Protein AF-E6TQK4-F1 (afdb_monomer)

Structure (mmCIF, N/CA/C/O backbone):
data_AF-E6TQK4-F1
#
_entry.id   AF-E6TQK4-F1
#
loop_
_atom_site.group_PDB
_atom_site.id
_atom_site.type_symbol
_atom_site.label_atom_id
_atom_site.label_alt_id
_atom_site.label_comp_id
_atom_site.label_asym_id
_atom_site.label_entity_id
_atom_site.label_seq_id
_atom_site.pdbx_PDB_ins_code
_atom_site.Cartn_x
_atom_site.Cartn_y
_atom_site.Cartn_z
_atom_site.occupancy
_atom_site.B_iso_or_equiv
_atom_site.auth_seq_id
_atom_site.auth_comp_id
_atom_site.auth_asym_id
_atom_site.auth_atom_id
_atom_site.pdbx_PDB_model_num
ATOM 1 N N . MET A 1 1 ? -24.538 2.020 8.512 1.00 86.12 1 MET A N 1
ATOM 2 C CA . MET A 1 1 ? -23.781 2.121 9.782 1.00 86.12 1 MET A CA 1
ATOM 3 C C . MET A 1 1 ? -22.282 2.240 9.533 1.00 86.12 1 MET A C 1
ATOM 5 O O . MET A 1 1 ? -21.724 3.255 9.916 1.00 86.12 1 MET A O 1
ATOM 9 N N . VAL A 1 2 ? -21.666 1.283 8.824 1.00 85.81 2 VAL A N 1
ATOM 10 C CA . VAL A 1 2 ? -20.224 1.256 8.485 1.00 85.81 2 VAL A CA 1
ATOM 11 C C . VAL A 1 2 ? -19.678 2.603 7.990 1.00 85.81 2 VAL A C 1
ATOM 13 O O . VAL A 1 2 ? -18.748 3.122 8.589 1.00 85.81 2 VAL A O 1
ATOM 16 N N . LEU A 1 3 ? -20.306 3.223 6.983 1.00 86.06 3 LEU A N 1
ATOM 17 C CA . LEU A 1 3 ? -19.859 4.517 6.444 1.00 86.06 3 LEU A CA 1
ATOM 18 C C . LEU A 1 3 ? -19.844 5.642 7.495 1.00 86.06 3 LEU A C 1
ATOM 20 O O . LEU A 1 3 ? -18.904 6.426 7.547 1.00 86.06 3 LEU A O 1
ATOM 24 N N . LYS A 1 4 ? -20.866 5.707 8.362 1.00 86.31 4 LYS A N 1
ATOM 25 C CA . LYS A 1 4 ? -20.932 6.710 9.439 1.00 86.31 4 LYS A CA 1
ATOM 26 C C . LYS A 1 4 ? -19.799 6.511 10.447 1.00 86.31 4 LYS A C 1
ATOM 28 O O . LYS A 1 4 ? -19.234 7.495 10.906 1.00 86.31 4 LYS A O 1
ATOM 33 N N . LEU A 1 5 ? -19.461 5.255 10.755 1.00 83.06 5 LEU A N 1
ATOM 34 C CA . LEU A 1 5 ? -18.320 4.930 11.609 1.00 83.06 5 LEU A CA 1
ATOM 35 C C . LEU A 1 5 ? -17.018 5.370 10.941 1.00 83.06 5 LEU A C 1
ATOM 37 O O . LEU A 1 5 ? -16.274 6.116 11.553 1.00 83.06 5 LEU A O 1
ATOM 41 N N . THR A 1 6 ? -16.790 5.029 9.670 1.00 83.69 6 THR A N 1
ATOM 42 C CA . THR A 1 6 ? -15.592 5.459 8.927 1.00 83.69 6 THR A CA 1
ATOM 43 C C . THR A 1 6 ? -15.423 6.983 8.915 1.00 83.69 6 THR A C 1
ATOM 45 O O . THR A 1 6 ? -14.347 7.476 9.236 1.00 83.69 6 THR A O 1
ATOM 48 N N . LEU A 1 7 ? -16.488 7.739 8.622 1.00 86.25 7 LEU A N 1
ATOM 49 C CA . LEU A 1 7 ? -16.455 9.208 8.650 1.00 86.25 7 LEU A CA 1
ATOM 50 C C . LEU A 1 7 ? -16.177 9.761 10.055 1.00 86.25 7 LEU A C 1
ATOM 52 O O . LEU A 1 7 ? -15.460 10.750 10.208 1.00 86.25 7 LEU A O 1
ATOM 56 N N . PHE A 1 8 ? -16.727 9.119 11.087 1.00 84.12 8 PHE A N 1
ATOM 57 C CA . PHE A 1 8 ? -16.436 9.464 12.473 1.00 84.12 8 PHE A CA 1
ATOM 58 C C . PHE A 1 8 ? -14.959 9.222 12.819 1.00 84.12 8 PHE A C 1
ATOM 60 O O . PHE A 1 8 ? -14.335 10.102 13.409 1.00 84.12 8 PHE A O 1
ATOM 67 N N . GLU A 1 9 ? -14.376 8.090 12.403 1.00 80.50 9 GLU A N 1
ATOM 68 C CA . GLU A 1 9 ? -12.947 7.808 12.604 1.00 80.50 9 GLU A CA 1
ATOM 69 C C . GLU A 1 9 ? -12.073 8.881 11.937 1.00 80.50 9 GLU A C 1
ATOM 71 O O . GLU A 1 9 ? -11.134 9.380 12.555 1.00 80.50 9 GLU A O 1
ATOM 76 N N . TRP A 1 10 ? -12.398 9.290 10.706 1.00 83.19 10 TRP A N 1
ATOM 77 C CA . TRP A 1 10 ? -11.656 10.336 9.990 1.00 83.19 10 TRP A CA 1
ATOM 78 C C . TRP A 1 10 ? -11.695 11.682 10.698 1.00 83.19 10 TRP A C 1
ATOM 80 O O . TRP A 1 10 ? -10.657 12.329 10.815 1.00 83.19 10 TRP A O 1
ATOM 90 N N . LYS A 1 11 ? -12.867 12.074 11.211 1.00 85.19 11 LYS A N 1
ATOM 91 C CA . LYS A 1 11 ? -13.042 13.327 11.954 1.00 85.19 11 LYS A CA 1
ATOM 92 C C . LYS A 1 11 ? -12.263 13.342 13.272 1.00 85.19 11 LYS A C 1
ATOM 94 O O . LYS A 1 11 ? -11.824 14.403 13.697 1.00 85.19 11 LYS A O 1
ATOM 99 N N . GLN A 1 12 ? -12.121 12.186 13.922 1.00 81.75 12 GLN A N 1
ATOM 100 C CA . GLN A 1 12 ? -11.398 12.053 15.192 1.00 81.75 12 GLN A CA 1
ATOM 101 C C . GLN A 1 12 ? -9.893 11.818 15.017 1.00 81.75 12 GLN A C 1
ATOM 103 O O . GLN A 1 12 ? -9.130 11.950 15.970 1.00 81.75 12 GLN A O 1
ATOM 108 N N . THR A 1 13 ? -9.445 11.453 13.815 1.00 78.38 13 THR A N 1
ATOM 109 C CA . THR A 1 13 ? -8.024 11.237 13.541 1.00 78.38 13 THR A CA 1
ATOM 110 C C . THR A 1 13 ? -7.290 12.579 13.550 1.00 78.38 13 THR A C 1
ATOM 112 O O . THR A 1 13 ? -7.664 13.501 12.828 1.00 78.38 13 THR A O 1
ATOM 115 N N . SER A 1 14 ? -6.232 12.684 14.359 1.00 81.88 14 SER A N 1
ATOM 116 C CA . SER A 1 14 ? -5.414 13.898 14.475 1.00 81.88 14 SER A CA 1
ATOM 117 C C . SER A 1 14 ? -4.845 14.342 13.126 1.00 81.88 14 SER A C 1
ATOM 119 O O . SER A 1 14 ? -4.371 13.515 12.342 1.00 81.88 14 SER A O 1
ATOM 121 N N . ILE A 1 15 ? -4.804 15.660 12.893 1.00 85.12 15 ILE A N 1
ATOM 122 C CA . ILE A 1 15 ? -4.207 16.248 11.686 1.00 85.12 15 ILE A CA 1
ATOM 123 C C . ILE A 1 15 ? -2.739 15.832 11.501 1.00 85.12 15 ILE A C 1
ATOM 125 O O . ILE A 1 15 ? -2.289 15.610 10.378 1.00 85.12 15 ILE A O 1
ATOM 129 N N . TRP A 1 16 ? -2.018 15.630 12.609 1.00 82.44 16 TRP A N 1
ATOM 130 C CA . TRP A 1 16 ? -0.623 15.192 12.612 1.00 82.44 16 TRP A CA 1
ATOM 131 C C . TRP A 1 16 ? -0.416 13.830 11.948 1.00 82.44 16 TRP A C 1
ATOM 133 O O . TRP A 1 16 ? 0.606 13.637 11.296 1.00 82.44 16 TRP A O 1
ATOM 143 N N . ASN A 1 17 ? -1.392 12.917 12.034 1.00 82.56 17 ASN A N 1
ATOM 144 C CA . ASN A 1 17 ? -1.307 11.622 11.355 1.00 82.56 17 ASN A CA 1
ATOM 145 C C . ASN A 1 17 ? -1.261 11.821 9.836 1.00 82.56 17 ASN A C 1
ATOM 147 O O . ASN A 1 17 ? -0.441 11.210 9.157 1.00 82.56 17 ASN A O 1
ATOM 151 N N . TYR A 1 18 ? -2.120 12.693 9.300 1.00 86.31 18 TYR A N 1
ATOM 152 C CA . TYR A 1 18 ? -2.173 12.968 7.863 1.00 86.31 18 TYR A CA 1
ATOM 153 C C . TYR A 1 18 ? -0.915 13.691 7.375 1.00 86.31 18 TYR A C 1
ATOM 155 O O . TYR A 1 18 ? -0.393 13.345 6.315 1.00 86.31 18 TYR A O 1
ATOM 163 N N . ILE A 1 19 ? -0.390 14.637 8.163 1.00 88.94 19 ILE A N 1
ATOM 164 C CA . ILE A 1 19 ? 0.891 15.300 7.874 1.00 88.94 19 ILE A CA 1
ATOM 165 C C . ILE A 1 19 ? 2.013 14.259 7.817 1.00 88.94 19 ILE A C 1
ATOM 167 O O . ILE A 1 19 ? 2.737 14.202 6.826 1.00 88.94 19 ILE A O 1
ATOM 171 N N . LEU A 1 20 ? 2.122 13.396 8.832 1.00 88.75 20 LEU A N 1
ATOM 172 C CA . LEU A 1 20 ? 3.165 12.375 8.902 1.00 88.75 20 LEU A CA 1
ATOM 173 C C . LEU A 1 20 ? 3.077 11.399 7.723 1.00 88.75 20 LEU A C 1
ATOM 175 O O . LEU A 1 20 ? 4.078 11.173 7.055 1.00 88.75 20 LEU A O 1
ATOM 179 N N . ILE A 1 21 ? 1.881 10.896 7.401 1.00 90.19 21 ILE A N 1
ATOM 180 C CA . ILE A 1 21 ? 1.660 10.014 6.244 1.00 90.19 21 ILE A CA 1
ATOM 181 C C . ILE A 1 21 ? 2.076 10.703 4.941 1.00 90.19 21 ILE A C 1
ATOM 183 O O . ILE A 1 21 ? 2.718 10.077 4.097 1.00 90.19 21 ILE A O 1
ATOM 187 N N . THR A 1 22 ? 1.741 11.983 4.775 1.00 91.62 22 THR A N 1
ATOM 188 C CA . THR A 1 22 ? 2.100 12.758 3.578 1.00 91.62 22 THR A CA 1
ATOM 189 C C . THR A 1 22 ? 3.61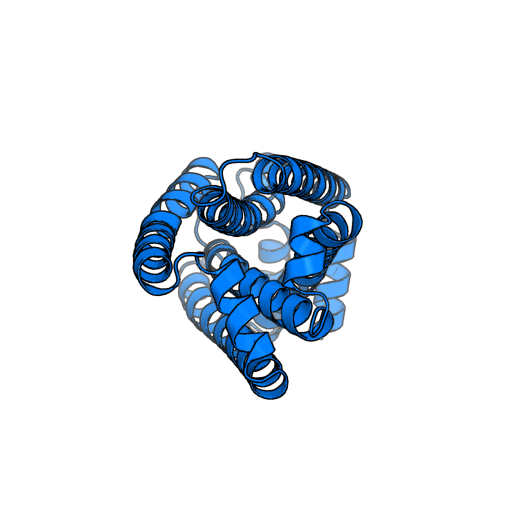4 12.902 3.457 1.00 91.62 22 THR A C 1
ATOM 191 O O . THR A 1 22 ? 4.177 12.592 2.409 1.00 91.62 22 THR A O 1
ATOM 194 N N . VAL A 1 23 ? 4.286 13.294 4.544 1.00 92.56 23 VAL A N 1
ATOM 195 C CA . VAL A 1 23 ? 5.749 13.424 4.594 1.00 92.56 23 VAL A CA 1
ATOM 196 C C . VAL A 1 23 ? 6.423 12.079 4.329 1.00 92.56 23 VAL A C 1
ATOM 198 O O . VAL A 1 23 ? 7.317 12.005 3.492 1.00 92.56 23 VAL A O 1
ATOM 201 N N . THR A 1 24 ? 5.973 10.997 4.971 1.00 92.56 24 THR A N 1
ATOM 202 C CA . THR A 1 24 ? 6.492 9.644 4.728 1.00 92.56 24 THR A CA 1
ATOM 203 C C . THR A 1 24 ? 6.316 9.242 3.267 1.00 92.56 24 THR A C 1
ATOM 205 O O . THR A 1 24 ? 7.267 8.774 2.650 1.00 92.56 24 THR A O 1
ATOM 208 N N . THR A 1 25 ? 5.142 9.473 2.681 1.00 94.12 25 THR A N 1
ATOM 209 C CA . THR A 1 25 ? 4.885 9.155 1.268 1.00 94.12 25 THR A CA 1
ATOM 210 C C . THR A 1 25 ? 5.830 9.925 0.347 1.00 94.12 25 THR A C 1
ATOM 212 O O . THR A 1 25 ? 6.428 9.325 -0.542 1.00 94.12 25 THR A O 1
ATOM 215 N N . ALA A 1 26 ? 6.019 11.226 0.590 1.00 93.56 26 ALA A N 1
ATOM 216 C CA . ALA A 1 26 ? 6.929 12.063 -0.185 1.00 93.56 26 ALA A CA 1
ATOM 217 C C . ALA A 1 26 ? 8.387 11.592 -0.066 1.00 93.56 26 ALA A C 1
ATOM 219 O O . ALA A 1 26 ? 9.062 11.434 -1.077 1.00 93.56 26 ALA A O 1
ATOM 220 N N . VAL A 1 27 ? 8.859 11.297 1.149 1.00 95.12 27 VAL A N 1
ATOM 221 C CA . VAL A 1 27 ? 10.219 10.790 1.395 1.00 95.12 27 VAL A CA 1
ATOM 222 C C . VAL A 1 27 ? 10.459 9.472 0.657 1.00 95.12 27 VAL A C 1
ATOM 224 O O . VAL A 1 27 ? 11.473 9.319 -0.021 1.00 95.12 27 VAL A O 1
ATOM 227 N N . PHE A 1 28 ? 9.519 8.529 0.743 1.00 96.00 28 PHE A N 1
ATOM 228 C CA . PHE A 1 28 ? 9.632 7.252 0.042 1.00 96.00 28 PHE A CA 1
ATOM 229 C C . PHE A 1 28 ? 9.557 7.427 -1.477 1.00 96.00 28 PHE A C 1
ATOM 231 O O . PHE A 1 28 ? 10.322 6.786 -2.189 1.00 96.00 28 PHE A O 1
ATOM 238 N N . ALA A 1 29 ? 8.700 8.307 -1.996 1.00 95.75 29 ALA A N 1
ATOM 239 C CA . ALA A 1 29 ? 8.665 8.596 -3.428 1.00 95.75 29 ALA A CA 1
ATOM 240 C C . ALA A 1 29 ? 10.002 9.181 -3.916 1.00 95.75 29 ALA A C 1
ATOM 242 O O . ALA A 1 29 ? 10.531 8.741 -4.933 1.00 95.75 29 ALA A O 1
ATOM 243 N N . THR A 1 30 ? 10.609 10.093 -3.153 1.00 95.25 30 THR A N 1
ATOM 244 C CA . THR A 1 30 ? 11.935 10.643 -3.461 1.00 95.25 30 THR A CA 1
ATOM 245 C C . THR A 1 30 ? 13.014 9.558 -3.471 1.00 95.25 30 THR A C 1
ATOM 247 O O . THR A 1 30 ? 13.803 9.491 -4.411 1.00 95.25 30 THR A O 1
ATOM 250 N N . PHE A 1 31 ? 13.034 8.657 -2.481 1.00 95.12 31 PHE A N 1
ATOM 251 C CA . PHE A 1 31 ? 13.957 7.517 -2.495 1.00 95.12 31 PHE A CA 1
ATOM 252 C C . PHE A 1 31 ? 13.733 6.597 -3.698 1.00 95.12 31 PHE A C 1
ATOM 254 O O . PHE A 1 31 ? 14.704 6.142 -4.297 1.00 95.12 31 PHE A O 1
ATOM 261 N N . ALA A 1 32 ? 12.478 6.357 -4.087 1.00 94.12 32 ALA A N 1
ATOM 262 C CA . ALA A 1 32 ? 12.158 5.561 -5.267 1.00 94.12 32 ALA A CA 1
ATOM 263 C C . ALA A 1 32 ? 12.730 6.197 -6.541 1.00 94.12 32 ALA A C 1
ATOM 265 O O . ALA A 1 32 ? 13.345 5.501 -7.345 1.00 94.12 32 ALA A O 1
ATOM 266 N N . LEU A 1 33 ? 12.588 7.517 -6.699 1.00 94.19 33 LEU A N 1
ATOM 267 C CA . LEU A 1 33 ? 13.148 8.255 -7.833 1.00 94.19 33 LEU A CA 1
ATOM 268 C C . LEU A 1 33 ? 14.676 8.147 -7.890 1.00 94.19 33 LEU A C 1
ATOM 270 O O . LEU A 1 33 ? 15.218 7.860 -8.957 1.00 94.19 33 LEU A O 1
ATOM 274 N N . PHE A 1 34 ? 15.363 8.298 -6.752 1.00 92.56 34 PHE A N 1
ATOM 275 C CA . PHE A 1 34 ? 16.814 8.105 -6.682 1.00 92.56 34 PHE A CA 1
ATOM 276 C C . PHE A 1 34 ? 17.230 6.682 -7.062 1.00 92.56 34 PHE A C 1
ATOM 278 O O . PHE A 1 34 ? 18.160 6.512 -7.841 1.00 92.56 34 PHE A O 1
ATOM 285 N N . ILE A 1 35 ? 16.526 5.664 -6.560 1.00 91.56 35 ILE A N 1
ATOM 286 C CA . ILE A 1 35 ? 16.813 4.258 -6.871 1.00 91.56 35 ILE A CA 1
ATOM 287 C C . ILE A 1 35 ? 16.624 3.969 -8.363 1.00 91.56 35 ILE A C 1
ATOM 289 O O . ILE A 1 35 ? 17.449 3.289 -8.963 1.00 91.56 35 ILE A O 1
ATOM 293 N N . ILE A 1 36 ? 15.542 4.463 -8.971 1.00 88.38 36 ILE A N 1
ATOM 294 C CA . ILE A 1 36 ? 15.257 4.210 -10.390 1.00 88.38 36 ILE A CA 1
ATOM 295 C C . ILE A 1 36 ? 16.270 4.937 -11.289 1.00 88.38 36 ILE A C 1
ATOM 297 O O . ILE A 1 36 ? 16.671 4.388 -12.320 1.00 88.38 36 ILE A O 1
ATOM 301 N N . GLY A 1 37 ? 16.678 6.148 -10.889 1.00 85.12 37 GLY A N 1
ATOM 302 C CA . GLY A 1 37 ? 17.667 6.970 -11.588 1.00 85.12 37 GLY A CA 1
ATOM 303 C C . GLY A 1 37 ? 19.121 6.530 -11.394 1.00 85.12 37 GLY A C 1
ATOM 304 O O . GLY A 1 37 ? 19.971 6.916 -12.193 1.00 85.12 37 GLY A O 1
ATOM 305 N N . ASP A 1 38 ? 19.418 5.715 -10.378 1.00 79.06 38 ASP A N 1
ATOM 306 C CA . ASP A 1 38 ? 20.742 5.125 -10.187 1.00 79.06 38 ASP A CA 1
ATOM 307 C C . ASP A 1 38 ? 21.010 4.115 -11.316 1.00 79.06 38 ASP A C 1
ATOM 309 O O . ASP A 1 38 ? 20.252 3.164 -11.526 1.00 79.06 38 ASP A O 1
ATOM 313 N N . GLY A 1 39 ? 22.079 4.330 -12.089 1.00 64.44 39 GLY A N 1
ATOM 314 C CA . GLY A 1 39 ? 22.385 3.613 -13.338 1.00 64.44 39 GLY A CA 1
ATOM 315 C C . GLY A 1 39 ? 22.633 2.103 -13.187 1.00 64.44 39 GLY A C 1
ATOM 316 O O . GLY A 1 39 ? 22.954 1.421 -14.161 1.00 64.44 39 GLY A O 1
ATOM 317 N N . ASN A 1 40 ? 22.483 1.554 -11.981 1.00 75.25 40 ASN A N 1
ATOM 318 C CA . ASN A 1 40 ? 22.629 0.140 -11.676 1.00 75.25 40 ASN A CA 1
ATOM 319 C C . ASN A 1 40 ? 21.353 -0.654 -12.021 1.00 75.25 40 ASN A C 1
ATOM 321 O O . ASN A 1 40 ? 20.483 -0.915 -11.183 1.00 75.25 40 ASN A O 1
ATOM 325 N N . VAL A 1 41 ? 21.257 -1.056 -13.291 1.00 68.75 41 VAL A N 1
ATOM 326 C CA . VAL A 1 41 ? 20.049 -1.625 -13.917 1.00 68.75 41 VAL A CA 1
ATOM 327 C C . VAL A 1 41 ? 19.509 -2.877 -13.214 1.00 68.75 41 VAL A C 1
ATOM 329 O O . VAL A 1 41 ? 18.292 -3.041 -13.138 1.00 68.75 41 VAL A O 1
ATOM 332 N N . SER A 1 42 ? 20.373 -3.748 -12.682 1.00 67.44 42 SER A N 1
ATOM 333 C CA . SER A 1 42 ? 19.944 -5.037 -12.119 1.00 67.44 42 SER A CA 1
ATOM 334 C C . SER A 1 42 ? 19.414 -4.926 -10.687 1.00 67.44 42 SER A C 1
ATOM 336 O O . SER A 1 42 ? 18.490 -5.635 -10.306 1.00 67.44 42 SER A O 1
ATOM 338 N N . ARG A 1 43 ? 19.974 -4.030 -9.862 1.00 76.31 43 ARG A N 1
ATOM 339 C CA . ARG A 1 43 ? 19.639 -3.966 -8.423 1.00 76.31 43 ARG A CA 1
ATOM 340 C C . ARG A 1 43 ? 18.550 -2.954 -8.082 1.00 76.31 43 ARG A C 1
ATOM 342 O O . ARG A 1 43 ? 17.899 -3.107 -7.047 1.00 76.31 43 ARG A O 1
ATOM 349 N N . ARG A 1 44 ? 18.310 -1.961 -8.945 1.00 84.94 44 ARG A N 1
ATOM 350 C CA . ARG A 1 44 ? 17.313 -0.908 -8.694 1.00 84.94 44 ARG A CA 1
ATOM 351 C C . ARG A 1 44 ? 15.895 -1.440 -8.493 1.00 84.94 44 ARG A C 1
ATOM 353 O O . ARG A 1 44 ? 15.171 -0.937 -7.643 1.00 84.94 44 ARG A O 1
ATOM 360 N N . TRP A 1 45 ? 15.506 -2.499 -9.202 1.00 84.62 45 TRP A N 1
ATOM 361 C CA . TRP A 1 45 ? 14.148 -3.039 -9.095 1.00 84.62 45 TRP A CA 1
ATOM 362 C C . TRP A 1 45 ? 13.903 -3.782 -7.780 1.00 84.62 45 TRP A C 1
ATOM 364 O O . TRP A 1 45 ? 12.864 -3.585 -7.160 1.00 84.62 45 TRP A O 1
ATOM 374 N N . ILE A 1 46 ? 14.892 -4.535 -7.286 1.00 83.94 46 ILE A N 1
ATOM 375 C CA . ILE A 1 46 ? 14.829 -5.162 -5.953 1.00 83.94 46 ILE A CA 1
ATOM 376 C C . ILE A 1 46 ? 14.760 -4.088 -4.860 1.00 83.94 46 ILE A C 1
ATOM 378 O O . ILE A 1 46 ? 14.012 -4.213 -3.887 1.00 83.94 46 ILE A O 1
ATOM 382 N N . ALA A 1 47 ? 15.546 -3.019 -5.010 1.00 87.06 47 ALA A N 1
ATOM 383 C CA . ALA A 1 47 ? 15.526 -1.902 -4.075 1.00 87.06 47 ALA A CA 1
ATOM 384 C C . ALA A 1 47 ? 14.162 -1.187 -4.084 1.00 87.06 47 ALA A C 1
ATOM 386 O O . ALA A 1 47 ? 13.638 -0.869 -3.016 1.00 87.06 47 ALA A O 1
ATOM 387 N N . LEU A 1 48 ? 13.543 -1.022 -5.259 1.00 89.56 48 LEU A N 1
ATOM 388 C CA . LEU A 1 48 ? 12.193 -0.476 -5.398 1.00 89.56 48 LEU A CA 1
ATOM 389 C C . LEU A 1 48 ? 11.130 -1.390 -4.763 1.00 89.56 48 LEU A C 1
ATOM 391 O O . LEU A 1 48 ? 10.286 -0.896 -4.018 1.00 89.56 48 LEU A O 1
ATOM 395 N N . ASP A 1 49 ? 11.198 -2.707 -4.985 1.00 87.50 49 ASP A N 1
ATOM 396 C CA . ASP A 1 49 ? 10.306 -3.692 -4.352 1.00 87.50 49 ASP A CA 1
ATOM 397 C C . ASP A 1 49 ? 10.401 -3.633 -2.819 1.00 87.50 49 ASP A C 1
ATOM 399 O O . ASP A 1 49 ? 9.392 -3.625 -2.107 1.00 87.50 49 ASP A O 1
ATOM 403 N N . THR A 1 50 ? 11.630 -3.553 -2.303 1.00 87.44 50 THR A N 1
ATOM 404 C CA . THR A 1 50 ? 11.901 -3.443 -0.865 1.00 87.44 50 THR A CA 1
ATOM 405 C C . THR A 1 50 ? 11.300 -2.157 -0.309 1.00 87.44 50 THR A C 1
ATOM 407 O O . THR A 1 50 ? 10.573 -2.188 0.684 1.00 87.44 50 THR A O 1
ATOM 410 N N . LEU A 1 51 ? 11.554 -1.026 -0.970 1.00 91.25 51 LEU A N 1
ATOM 411 C CA . LEU A 1 51 ? 11.033 0.276 -0.573 1.00 91.25 51 LEU A CA 1
ATOM 412 C C . LEU A 1 51 ? 9.498 0.295 -0.571 1.00 91.25 51 LEU A C 1
ATOM 414 O O . LEU A 1 51 ? 8.885 0.824 0.354 1.00 91.25 51 LEU A O 1
ATOM 418 N N . TYR A 1 52 ? 8.880 -0.334 -1.568 1.00 90.31 52 TYR A N 1
ATOM 419 C CA . TYR A 1 52 ? 7.434 -0.453 -1.715 1.00 90.31 52 TYR A CA 1
ATOM 420 C C . TYR A 1 52 ? 6.774 -1.264 -0.582 1.00 90.31 52 TYR A C 1
ATOM 422 O O . TYR A 1 52 ? 5.723 -0.869 -0.063 1.00 90.31 52 TYR A O 1
ATOM 430 N N . ILE A 1 53 ? 7.409 -2.351 -0.128 1.00 87.88 53 ILE A N 1
ATOM 431 C CA . ILE A 1 53 ? 6.955 -3.109 1.051 1.00 87.88 53 ILE A CA 1
ATOM 432 C C . ILE A 1 53 ? 7.142 -2.292 2.328 1.00 87.88 53 ILE A C 1
ATOM 434 O O . ILE A 1 53 ? 6.227 -2.206 3.150 1.00 87.88 53 ILE A O 1
ATOM 438 N N . VAL A 1 54 ? 8.319 -1.682 2.503 1.00 88.19 54 VAL A N 1
ATOM 439 C CA . VAL A 1 54 ? 8.641 -0.899 3.703 1.00 88.19 54 VAL A CA 1
ATOM 440 C C . VAL A 1 54 ? 7.706 0.304 3.833 1.00 88.19 54 VAL A C 1
ATOM 442 O O . VAL A 1 54 ? 7.267 0.595 4.944 1.00 88.19 54 VAL A O 1
ATOM 445 N N . LEU A 1 55 ? 7.316 0.943 2.725 1.00 91.00 55 LEU A N 1
ATOM 446 C CA . LEU A 1 55 ? 6.304 2.001 2.710 1.00 91.00 55 LEU A CA 1
ATOM 447 C C . LEU A 1 55 ? 4.990 1.514 3.335 1.00 91.00 55 LEU A C 1
ATOM 449 O O . LEU A 1 55 ? 4.431 2.178 4.208 1.00 91.00 55 LEU A O 1
ATOM 453 N N . GLY A 1 56 ? 4.536 0.319 2.951 1.00 87.06 56 GLY A N 1
ATOM 454 C CA . GLY A 1 56 ? 3.313 -0.280 3.482 1.00 87.06 56 GLY A CA 1
ATOM 455 C C . GLY A 1 56 ? 3.343 -0.487 4.995 1.00 87.06 56 GLY A C 1
ATOM 456 O O . GLY A 1 56 ? 2.319 -0.305 5.653 1.00 87.06 56 GLY A O 1
ATOM 457 N N . ILE A 1 57 ? 4.513 -0.816 5.550 1.00 82.81 57 ILE A N 1
ATOM 458 C CA . ILE A 1 57 ? 4.747 -0.943 6.997 1.00 82.81 57 ILE A CA 1
ATOM 459 C C . ILE A 1 57 ? 4.787 0.436 7.658 1.00 82.81 57 ILE A C 1
ATOM 461 O O . ILE A 1 57 ? 4.113 0.665 8.664 1.00 82.81 57 ILE A O 1
ATOM 465 N N . ALA A 1 58 ? 5.567 1.359 7.090 1.00 84.75 58 ALA A N 1
ATOM 466 C CA . ALA A 1 58 ? 5.789 2.693 7.630 1.00 84.75 58 ALA A CA 1
ATOM 467 C C . ALA A 1 58 ? 4.471 3.463 7.784 1.00 84.75 58 ALA A C 1
ATOM 469 O O . ALA A 1 58 ? 4.229 4.055 8.835 1.00 84.75 58 ALA A O 1
ATOM 470 N N . ILE A 1 59 ? 3.576 3.376 6.793 1.00 86.31 59 ILE A N 1
ATOM 471 C CA . ILE A 1 59 ? 2.246 4.000 6.855 1.00 86.31 59 ILE A CA 1
ATOM 472 C C . ILE A 1 59 ? 1.438 3.467 8.044 1.00 86.31 59 ILE A C 1
ATOM 474 O O . ILE A 1 59 ? 0.803 4.256 8.743 1.00 86.31 59 ILE A O 1
ATOM 478 N N . GLN A 1 60 ? 1.470 2.158 8.327 1.00 78.88 60 GLN A N 1
ATOM 479 C CA . GLN A 1 60 ? 0.751 1.621 9.492 1.00 78.88 60 GLN A CA 1
ATOM 480 C C . GLN A 1 60 ? 1.348 2.101 10.810 1.00 78.88 60 GLN A C 1
ATOM 482 O O . GLN A 1 60 ? 0.604 2.422 11.734 1.00 78.88 60 GLN A O 1
ATOM 487 N N . ILE A 1 61 ? 2.678 2.188 10.899 1.00 75.62 61 ILE A N 1
ATOM 488 C CA . ILE A 1 61 ? 3.347 2.707 12.097 1.00 75.62 61 ILE A CA 1
ATOM 489 C C . ILE A 1 61 ? 2.928 4.160 12.348 1.00 75.62 61 ILE A C 1
ATOM 491 O O . ILE A 1 61 ? 2.584 4.502 13.477 1.00 75.62 61 ILE A O 1
ATOM 495 N N . CYS A 1 62 ? 2.857 4.985 11.299 1.00 76.88 62 CYS A N 1
ATOM 496 C CA . CYS A 1 62 ? 2.431 6.386 11.390 1.00 76.88 62 CYS A CA 1
ATOM 497 C C . CYS A 1 62 ? 0.981 6.558 11.872 1.00 76.88 62 CYS A C 1
ATOM 499 O O . CYS A 1 62 ? 0.614 7.621 12.363 1.00 76.88 62 CYS A O 1
ATOM 501 N N . ARG A 1 63 ? 0.142 5.525 11.736 1.00 72.00 63 ARG A N 1
ATOM 502 C CA . ARG A 1 63 ? -1.245 5.530 12.225 1.00 72.00 63 ARG A CA 1
ATOM 503 C C . ARG A 1 63 ? -1.379 5.052 13.662 1.00 72.00 63 ARG A C 1
ATOM 505 O O . ARG A 1 63 ? -2.439 5.248 14.256 1.00 72.00 63 ARG A O 1
ATOM 512 N N . HIS A 1 64 ? -0.349 4.415 14.216 1.00 65.31 64 HIS A N 1
ATOM 513 C CA . HIS A 1 64 ? -0.411 3.897 15.571 1.00 65.31 64 HIS A CA 1
ATOM 514 C C . HIS A 1 64 ? -0.343 5.064 16.572 1.00 65.31 64 HIS A C 1
ATOM 516 O O . HIS A 1 64 ? 0.655 5.789 16.579 1.00 65.31 64 HIS A O 1
ATOM 522 N N . PRO A 1 65 ? -1.354 5.246 17.449 1.00 54.84 65 PRO A N 1
ATOM 523 C CA . PRO A 1 65 ? -1.450 6.428 18.300 1.00 54.84 65 PRO A CA 1
ATOM 524 C C . PRO A 1 65 ? -0.208 6.618 19.152 1.00 54.84 65 PRO A C 1
ATOM 526 O O . PRO A 1 65 ? 0.328 7.706 19.154 1.00 54.84 65 PRO A O 1
ATOM 529 N N . SER A 1 66 ? 0.350 5.554 19.731 1.00 50.16 66 SER A N 1
ATOM 530 C CA . SER A 1 66 ? 1.580 5.603 20.533 1.00 50.16 66 SER A CA 1
ATOM 531 C C . SER A 1 66 ? 2.804 6.247 19.850 1.00 50.16 66 SER A C 1
ATOM 533 O O . SER A 1 66 ? 3.735 6.621 20.556 1.00 50.16 66 SER A O 1
ATOM 535 N N . PHE A 1 67 ? 2.835 6.343 18.512 1.00 48.12 67 PHE A N 1
ATOM 536 C CA . PHE A 1 67 ? 3.907 7.015 17.761 1.00 48.12 67 PHE A CA 1
ATOM 537 C C . PHE A 1 67 ? 3.643 8.510 17.537 1.00 48.12 67 PHE A C 1
ATOM 539 O O . PHE A 1 67 ? 4.587 9.281 17.408 1.00 48.12 67 PHE A O 1
ATOM 546 N N . VAL A 1 68 ? 2.374 8.921 17.501 1.00 47.09 68 VAL A N 1
ATOM 547 C CA . VAL A 1 68 ? 1.962 10.320 17.285 1.00 47.09 68 VAL A CA 1
ATOM 548 C C . VAL A 1 68 ? 1.606 11.009 18.610 1.00 47.09 68 VAL A C 1
ATOM 550 O O . VAL A 1 68 ? 1.758 12.218 18.760 1.00 47.09 68 VAL A O 1
ATOM 553 N N . GLN A 1 69 ? 1.158 10.228 19.589 1.00 46.06 69 GLN A N 1
ATOM 554 C CA . GLN A 1 69 ? 0.783 10.591 20.949 1.00 46.06 69 GLN A CA 1
ATOM 555 C C . GLN A 1 69 ? 1.123 9.408 21.877 1.00 46.06 69 GLN A C 1
ATOM 557 O O . GLN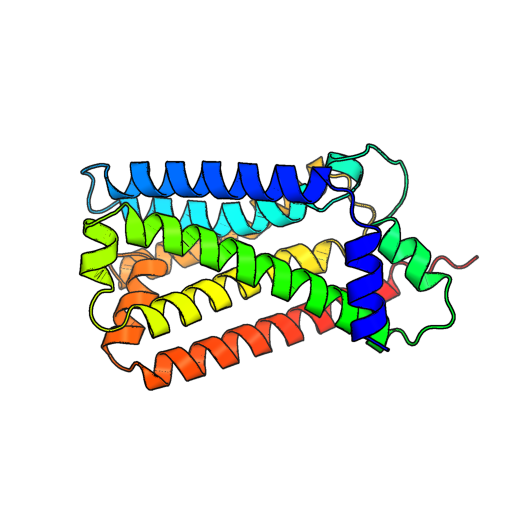 A 1 69 ? 0.433 8.387 21.853 1.00 46.06 69 GLN A O 1
ATOM 562 N N . PRO A 1 70 ? 2.182 9.480 22.697 1.00 48.25 70 PRO A N 1
ATOM 563 C CA . PRO A 1 70 ? 2.543 8.381 23.588 1.00 48.25 70 PRO A CA 1
ATOM 564 C C . PRO A 1 70 ? 1.447 8.155 24.646 1.00 48.25 70 PRO A C 1
ATOM 566 O O . PRO A 1 70 ? 1.364 8.876 25.636 1.00 48.25 70 PRO A O 1
ATOM 569 N N . THR A 1 71 ? 0.598 7.143 24.443 1.00 51.00 71 THR A N 1
ATOM 570 C CA . THR A 1 71 ? -0.419 6.700 25.408 1.00 51.00 71 THR A CA 1
ATOM 571 C C . THR A 1 71 ? -0.089 5.302 25.938 1.00 51.00 71 THR A C 1
ATOM 573 O O . THR A 1 71 ? 0.490 4.466 25.243 1.00 51.00 71 THR A O 1
ATOM 576 N N . SER A 1 72 ? -0.463 5.027 27.191 1.00 51.25 72 SER A N 1
ATOM 577 C CA . SER A 1 72 ? -0.340 3.704 27.825 1.00 51.25 72 SER A CA 1
ATOM 578 C C . SER A 1 72 ? -1.485 2.743 27.458 1.00 51.25 72 SER A C 1
ATOM 580 O O . SER A 1 72 ? -1.557 1.633 27.993 1.00 51.25 72 SER A O 1
ATOM 582 N N . GLN A 1 73 ? -2.405 3.162 26.578 1.00 49.47 73 GLN A N 1
ATOM 583 C CA . GLN A 1 73 ? -3.626 2.422 26.265 1.00 49.47 73 GLN A CA 1
ATOM 584 C C . GLN A 1 73 ? -3.405 1.314 25.225 1.00 49.47 73 GLN A C 1
ATOM 586 O O . GLN A 1 73 ? -2.567 1.405 24.328 1.00 49.47 73 GLN A O 1
ATOM 591 N N . LYS A 1 74 ? -4.170 0.225 25.381 1.00 52.38 74 LYS A N 1
ATOM 592 C CA . LYS A 1 74 ? -4.029 -1.021 24.617 1.00 52.38 74 LYS A CA 1
ATOM 593 C C . LYS A 1 74 ? -4.918 -0.975 23.362 1.00 52.38 74 LYS A C 1
ATOM 595 O O . LYS A 1 74 ? -6.092 -1.335 23.426 1.00 52.38 74 LYS A O 1
ATOM 600 N N . GLY A 1 75 ? -4.355 -0.560 22.228 1.00 54.00 75 GLY A N 1
ATOM 601 C CA . GLY A 1 75 ? -5.054 -0.420 20.939 1.00 54.00 75 GLY A CA 1
ATOM 602 C C . GLY A 1 75 ? -5.348 1.038 20.580 1.00 54.00 75 GLY A C 1
ATOM 603 O O . GLY A 1 75 ? -5.162 1.923 21.407 1.00 54.00 75 GLY A O 1
ATOM 604 N N . SER A 1 76 ? -5.780 1.306 19.341 1.00 58.72 76 SER A N 1
ATOM 605 C CA . SER A 1 76 ? -6.098 2.683 18.949 1.00 58.72 76 SER A CA 1
ATOM 606 C C . SER A 1 76 ? -7.283 3.234 19.745 1.00 58.72 76 SER A C 1
ATOM 608 O O . SER A 1 76 ? -8.265 2.522 19.963 1.00 58.72 76 SER A O 1
ATOM 610 N N . ASP A 1 77 ? -7.214 4.499 20.166 1.00 61.78 77 ASP A N 1
ATOM 611 C CA . ASP A 1 77 ? -8.228 5.126 21.034 1.00 61.78 77 ASP A CA 1
ATOM 612 C C . ASP A 1 77 ? -9.640 5.005 20.446 1.00 61.78 77 ASP A C 1
ATOM 614 O O . ASP A 1 77 ? -10.622 4.738 21.139 1.00 61.78 77 ASP A O 1
ATOM 618 N N . ILE A 1 78 ? -9.723 5.095 19.120 1.00 64.00 78 ILE A N 1
ATOM 619 C CA . ILE A 1 78 ? -10.949 4.924 18.347 1.00 64.00 78 ILE A CA 1
ATOM 620 C C . ILE A 1 78 ? -11.450 3.472 18.409 1.00 64.00 78 ILE A C 1
ATOM 622 O O . ILE A 1 78 ? -12.651 3.243 18.535 1.00 64.00 78 ILE A O 1
ATOM 626 N N . HIS A 1 79 ? -10.566 2.469 18.368 1.00 64.75 79 HIS A N 1
ATOM 627 C CA . HIS A 1 79 ? -10.967 1.070 18.532 1.00 64.75 79 HIS A CA 1
ATOM 628 C C . HIS A 1 79 ? -11.539 0.801 19.928 1.00 64.75 79 HIS A C 1
ATOM 630 O O . HIS A 1 79 ? -12.557 0.116 20.052 1.00 64.75 79 HIS A O 1
ATOM 636 N N . ILE A 1 80 ? -10.913 1.373 20.959 1.00 66.12 80 ILE A N 1
ATOM 637 C CA . ILE A 1 80 ? -11.376 1.280 22.347 1.00 66.12 80 ILE A CA 1
ATOM 638 C C . ILE A 1 80 ? -12.740 1.967 22.491 1.00 66.12 80 ILE A C 1
ATOM 640 O O . ILE A 1 80 ? -13.660 1.393 23.072 1.00 66.12 80 ILE A O 1
ATOM 644 N N . LEU A 1 81 ? -12.901 3.161 21.914 1.00 69.44 81 LEU A N 1
ATOM 645 C CA . LEU A 1 81 ? -14.157 3.908 21.925 1.00 69.44 81 LEU A CA 1
ATOM 646 C C . LEU A 1 81 ? -15.283 3.148 21.211 1.00 69.44 81 LEU A C 1
ATOM 648 O O . LEU A 1 81 ? -16.368 2.994 21.765 1.00 69.44 81 LEU A O 1
ATOM 652 N N . MET A 1 82 ? -15.026 2.623 20.010 1.00 67.19 82 MET A N 1
ATOM 653 C CA . MET A 1 82 ? -16.032 1.903 19.224 1.00 67.19 82 MET A CA 1
ATOM 654 C C . MET A 1 82 ? -16.509 0.614 19.894 1.00 67.19 82 MET A C 1
ATOM 656 O O . MET A 1 82 ? -17.673 0.256 19.739 1.00 67.19 82 MET A O 1
ATOM 660 N N . ARG A 1 83 ? -15.646 -0.076 20.653 1.00 68.00 83 ARG A N 1
ATOM 661 C CA . ARG A 1 83 ? -16.046 -1.272 21.411 1.00 68.00 83 ARG A CA 1
ATOM 662 C C . ARG A 1 83 ? -16.964 -0.973 22.597 1.00 68.00 83 ARG A C 1
ATOM 664 O O . ARG A 1 83 ? -17.698 -1.863 23.004 1.00 68.00 83 ARG A O 1
ATOM 671 N N . LYS A 1 84 ? -16.929 0.244 23.151 1.00 69.44 84 LYS A N 1
ATOM 672 C CA . LYS A 1 84 ? -17.828 0.659 24.245 1.00 69.44 84 LYS A CA 1
ATOM 673 C C . LYS A 1 8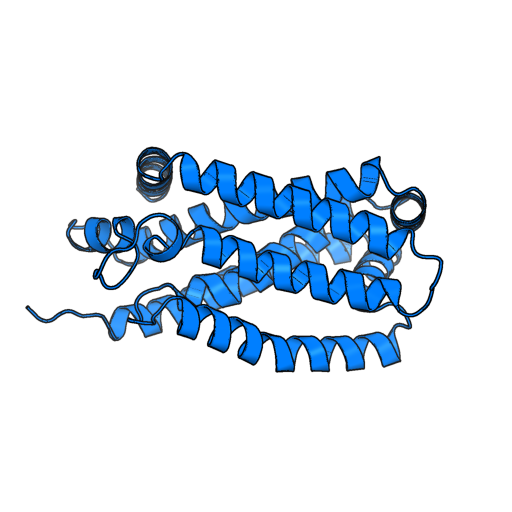4 ? -19.240 0.991 23.757 1.00 69.44 84 LYS A C 1
ATOM 675 O O . LYS A 1 84 ? -20.151 1.125 24.567 1.00 69.44 84 LYS A O 1
ATOM 680 N N . LEU A 1 85 ? -19.422 1.146 22.448 1.00 74.31 85 LEU A N 1
ATOM 681 C CA . LEU A 1 85 ? -20.715 1.429 21.839 1.00 74.31 85 LEU A CA 1
ATOM 682 C C . LEU A 1 85 ? -21.459 0.115 21.541 1.00 74.31 85 LEU A C 1
ATOM 684 O O . LEU A 1 85 ? -20.814 -0.880 21.206 1.00 74.31 85 LEU A O 1
ATOM 688 N N . PRO A 1 86 ? -22.806 0.094 21.589 1.00 79.06 86 PRO A N 1
ATOM 689 C CA . PRO A 1 86 ? -23.621 -1.085 21.281 1.00 79.06 86 PRO A CA 1
ATOM 690 C C . PRO A 1 86 ? -23.672 -1.356 19.763 1.00 79.06 86 PRO A C 1
ATOM 692 O O . PRO A 1 86 ? -24.722 -1.319 19.123 1.00 79.06 86 PRO A O 1
ATOM 695 N N . LEU A 1 87 ? -22.507 -1.589 19.156 1.00 81.62 87 LEU A N 1
ATOM 696 C CA . LEU A 1 87 ? -22.319 -1.815 17.727 1.00 81.62 87 LEU A CA 1
ATOM 697 C C . LEU A 1 87 ? -22.053 -3.293 17.450 1.00 81.62 87 LEU A C 1
ATOM 699 O O . LEU A 1 87 ? -21.401 -3.995 18.221 1.00 81.62 87 LEU A O 1
ATOM 703 N N . LYS A 1 88 ? -22.510 -3.781 16.294 1.00 84.12 88 LYS A N 1
ATOM 704 C CA . LYS A 1 88 ? -22.207 -5.151 15.870 1.00 84.12 88 LYS A CA 1
ATOM 705 C C . LYS A 1 88 ? -20.718 -5.250 15.525 1.00 84.12 88 LYS A C 1
ATOM 707 O O . LYS A 1 88 ? -20.223 -4.464 14.721 1.00 84.12 88 LYS A O 1
ATOM 712 N N . ASN A 1 89 ? -20.030 -6.280 16.024 1.00 77.56 89 ASN A N 1
ATOM 713 C CA . ASN A 1 89 ? -18.601 -6.521 15.751 1.00 77.56 89 ASN A CA 1
ATOM 714 C C . ASN A 1 89 ? -18.250 -6.512 14.254 1.00 77.56 89 ASN A C 1
ATOM 716 O O . ASN A 1 89 ? -17.186 -6.031 13.868 1.00 77.56 89 ASN A O 1
ATOM 720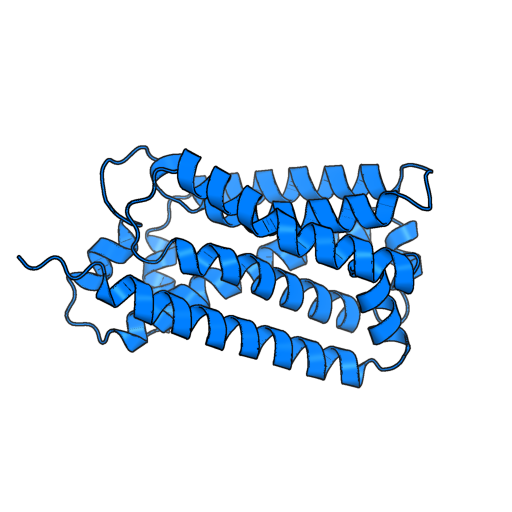 N N . LYS A 1 90 ? -19.157 -7.008 13.400 1.00 84.44 90 LYS A N 1
ATOM 721 C CA . LYS A 1 90 ? -18.986 -6.954 11.943 1.00 84.44 90 LYS A CA 1
ATOM 722 C C . LYS A 1 90 ? -18.864 -5.517 11.426 1.00 84.44 90 LYS A C 1
ATOM 724 O O . LYS A 1 90 ? -18.009 -5.260 10.590 1.00 84.44 90 LYS A O 1
ATOM 729 N N . ASP A 1 91 ? -19.657 -4.585 11.950 1.00 84.88 91 ASP A N 1
ATOM 730 C CA . ASP A 1 91 ? -19.697 -3.205 11.467 1.00 84.88 91 ASP A CA 1
ATOM 731 C C . ASP A 1 91 ? -18.401 -2.466 11.831 1.00 84.88 91 ASP A C 1
ATOM 733 O O . ASP A 1 91 ? -17.868 -1.743 10.994 1.00 84.88 91 ASP A O 1
ATOM 737 N N . ILE A 1 92 ? -17.853 -2.730 13.026 1.00 79.50 92 ILE A N 1
ATOM 738 C CA . ILE A 1 92 ? -16.539 -2.232 13.475 1.00 79.50 92 ILE A CA 1
ATOM 739 C C . ILE A 1 92 ? -15.412 -2.807 12.604 1.00 79.50 92 ILE A C 1
ATOM 741 O O . ILE A 1 92 ? -14.479 -2.107 12.215 1.00 79.50 92 ILE A O 1
ATOM 745 N N . LEU A 1 93 ? -15.473 -4.104 12.290 1.00 82.31 93 LEU A N 1
ATOM 746 C CA . LEU A 1 93 ? -14.437 -4.765 11.498 1.00 82.31 93 LEU A CA 1
ATOM 747 C C . LEU A 1 93 ? -14.391 -4.218 10.065 1.00 82.31 93 LEU A C 1
ATOM 749 O O . LEU A 1 93 ? -13.303 -3.955 9.547 1.00 82.31 93 LEU A O 1
ATOM 753 N N . TYR A 1 94 ? -15.557 -4.036 9.437 1.00 86.44 94 TYR A N 1
ATOM 754 C CA . TYR A 1 94 ? -15.653 -3.478 8.088 1.00 86.44 94 TYR A CA 1
ATOM 755 C C . TYR A 1 94 ? -15.331 -1.982 8.045 1.00 86.44 94 TYR A C 1
ATOM 757 O O . TYR A 1 94 ? -14.678 -1.560 7.094 1.00 86.44 94 TYR A O 1
ATOM 765 N N . SER A 1 95 ? -15.721 -1.181 9.049 1.00 85.69 95 SER A N 1
ATOM 766 C CA . SER A 1 95 ? -15.408 0.261 9.061 1.00 85.69 95 SER A CA 1
ATOM 767 C C . SER A 1 95 ? -13.905 0.505 9.087 1.00 85.69 95 SER A C 1
ATOM 769 O O . SER A 1 95 ? -13.406 1.321 8.313 1.00 85.69 95 SER A O 1
ATOM 771 N N . ARG A 1 96 ? -13.180 -0.267 9.906 1.00 81.75 96 ARG A N 1
ATOM 772 C CA . ARG A 1 96 ? -11.720 -0.194 10.009 1.00 81.75 96 ARG A CA 1
ATOM 773 C C . ARG A 1 96 ? -11.018 -0.684 8.749 1.00 81.75 96 ARG A C 1
ATOM 775 O O . ARG A 1 96 ? -10.052 -0.054 8.318 1.00 81.75 96 ARG A O 1
ATOM 782 N N . TYR A 1 97 ? -11.508 -1.771 8.146 1.00 86.56 97 TYR A N 1
ATOM 783 C CA . TYR A 1 97 ? -10.984 -2.230 6.859 1.00 86.56 97 TYR A CA 1
ATOM 784 C C . TYR A 1 97 ? -11.148 -1.153 5.790 1.00 86.56 97 TYR A C 1
ATOM 786 O O . TYR A 1 97 ? -10.182 -0.831 5.106 1.00 86.56 97 TYR A O 1
ATOM 794 N N . LEU A 1 98 ? -12.346 -0.569 5.682 1.00 89.19 98 LEU A N 1
ATOM 795 C CA . LEU A 1 98 ? -12.652 0.471 4.704 1.00 89.19 98 LEU A CA 1
ATOM 796 C C . LEU A 1 98 ? -11.779 1.711 4.927 1.00 89.19 98 LEU A C 1
ATOM 798 O O . LEU A 1 98 ? -11.153 2.183 3.985 1.00 89.19 98 LEU A O 1
ATOM 802 N N . ASN A 1 99 ? -11.676 2.186 6.173 1.00 86.44 99 ASN A N 1
ATOM 803 C CA . ASN A 1 99 ? -10.826 3.320 6.539 1.00 86.44 99 ASN A CA 1
ATOM 804 C C . ASN A 1 99 ? -9.366 3.074 6.123 1.00 86.44 99 ASN A C 1
ATOM 806 O O . ASN A 1 99 ? -8.758 3.883 5.428 1.00 86.44 99 ASN A O 1
ATOM 810 N N . SER A 1 100 ? -8.815 1.920 6.514 1.00 85.50 100 SER A N 1
ATOM 811 C CA . SER A 1 100 ? -7.456 1.541 6.137 1.00 85.50 100 SER A CA 1
ATOM 812 C C . SER A 1 100 ? -7.302 1.463 4.621 1.00 85.50 100 SER A C 1
ATOM 814 O O . SER A 1 100 ? -6.411 2.091 4.067 1.00 85.50 100 SER A O 1
ATOM 816 N N . THR A 1 101 ? -8.185 0.744 3.937 1.00 89.81 101 THR A N 1
ATOM 817 C CA . THR A 1 101 ? -8.102 0.516 2.492 1.00 89.81 101 THR A CA 1
ATOM 818 C C . THR A 1 101 ? -8.119 1.825 1.714 1.00 89.81 101 THR A C 1
ATOM 820 O O . THR A 1 101 ? -7.233 2.035 0.897 1.00 89.81 101 THR A O 1
ATOM 823 N N . VAL A 1 102 ? -9.053 2.735 2.009 1.00 90.69 102 VAL A N 1
ATOM 824 C CA . VAL A 1 102 ? -9.139 4.041 1.332 1.00 90.69 102 VAL A CA 1
ATOM 825 C C . VAL A 1 102 ? -7.856 4.846 1.515 1.00 90.69 102 VAL A C 1
ATOM 827 O O . VAL A 1 102 ? -7.328 5.386 0.548 1.00 90.69 102 VAL A O 1
ATOM 830 N N . LEU A 1 103 ? -7.308 4.878 2.729 1.00 89.19 103 LEU A N 1
ATOM 831 C CA . LEU A 1 103 ? -6.057 5.582 2.986 1.00 89.19 103 LEU A CA 1
ATOM 832 C C . LEU A 1 103 ? -4.883 4.986 2.191 1.00 89.19 103 LEU A C 1
ATOM 834 O O . LEU A 1 103 ? -4.127 5.733 1.578 1.00 89.19 103 LEU A O 1
ATOM 838 N N . HIS A 1 104 ? -4.739 3.658 2.166 1.00 91.12 104 HIS A N 1
ATOM 839 C CA . HIS A 1 104 ? -3.661 2.999 1.416 1.00 91.12 104 HIS A CA 1
ATOM 840 C C . HIS A 1 104 ? -3.830 3.160 -0.092 1.00 91.12 104 HIS A C 1
ATOM 842 O O . HIS A 1 104 ? -2.838 3.383 -0.778 1.00 91.12 104 HIS A O 1
ATOM 848 N N . LEU A 1 105 ? -5.067 3.109 -0.597 1.00 93.12 105 LEU A N 1
ATOM 849 C CA . LEU A 1 105 ? -5.368 3.431 -1.990 1.00 93.12 105 LEU A CA 1
ATOM 850 C C . LEU A 1 105 ? -4.846 4.830 -2.329 1.00 93.12 105 LEU A C 1
ATOM 852 O O . LEU A 1 105 ? -4.087 4.969 -3.285 1.00 93.12 105 LEU A O 1
ATOM 856 N N . CYS A 1 106 ? -5.176 5.844 -1.522 1.00 93.06 106 CYS A N 1
ATOM 857 C CA . CYS A 1 106 ? -4.694 7.209 -1.736 1.00 93.06 106 CYS A CA 1
ATOM 858 C C . CYS A 1 106 ? -3.164 7.293 -1.699 1.00 93.06 106 CYS A C 1
ATOM 860 O O . CYS A 1 106 ? -2.563 7.857 -2.609 1.00 93.06 106 CYS A O 1
ATOM 862 N N . VAL A 1 107 ? -2.526 6.705 -0.682 1.00 93.75 107 VAL A N 1
ATOM 863 C CA . VAL A 1 107 ? -1.068 6.783 -0.518 1.00 93.75 107 VAL A CA 1
ATOM 864 C C . VAL A 1 107 ? -0.328 6.110 -1.671 1.00 93.75 107 VAL A C 1
ATOM 866 O O . VAL A 1 107 ? 0.541 6.735 -2.273 1.00 93.75 107 VAL A O 1
ATOM 869 N N . TYR A 1 108 ? -0.677 4.869 -2.020 1.00 94.56 108 TYR A N 1
ATOM 870 C CA . TYR A 1 108 ? -0.012 4.168 -3.119 1.00 94.56 108 TYR A CA 1
ATOM 871 C C . TYR A 1 108 ? -0.293 4.820 -4.472 1.00 94.56 108 TYR A C 1
ATOM 873 O O . TYR A 1 108 ? 0.602 4.869 -5.311 1.00 94.56 108 TYR A O 1
ATOM 881 N N . THR A 1 109 ? -1.492 5.376 -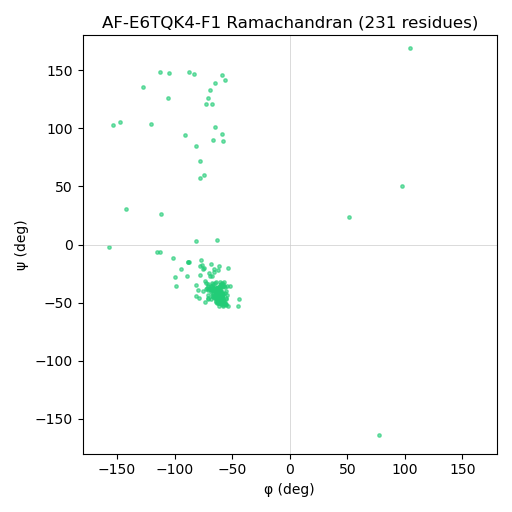4.673 1.00 95.06 109 THR A N 1
ATOM 882 C CA . THR A 1 109 ? -1.802 6.138 -5.890 1.00 95.06 109 THR A CA 1
ATOM 883 C C . THR A 1 109 ? -0.895 7.359 -6.000 1.00 95.06 109 THR A C 1
ATOM 885 O O . THR A 1 109 ? -0.240 7.532 -7.020 1.00 95.06 109 THR A O 1
ATOM 888 N N . VAL A 1 110 ? -0.788 8.174 -4.944 1.00 94.94 110 VAL A N 1
ATOM 889 C CA . VAL A 1 110 ? 0.093 9.353 -4.933 1.00 94.94 110 VAL A CA 1
ATOM 890 C C . VAL A 1 110 ? 1.557 8.953 -5.121 1.00 94.94 110 VAL A C 1
ATOM 892 O O . VAL A 1 110 ? 2.249 9.554 -5.937 1.00 94.94 110 VAL A O 1
ATOM 895 N N . PHE A 1 111 ? 2.019 7.914 -4.423 1.00 95.56 111 PHE A N 1
ATOM 896 C CA . PHE A 1 111 ? 3.380 7.392 -4.544 1.00 95.56 111 PHE A CA 1
ATOM 897 C C . PHE A 1 111 ? 3.732 7.030 -5.993 1.00 95.56 111 PHE A C 1
ATOM 899 O O . PHE A 1 111 ? 4.728 7.522 -6.521 1.00 95.56 111 PHE A O 1
ATOM 906 N N . PHE A 1 112 ? 2.902 6.227 -6.666 1.00 94.50 112 PHE A N 1
ATOM 907 C CA . PHE A 1 112 ? 3.167 5.840 -8.052 1.00 94.50 112 PHE A CA 1
ATOM 908 C C . PHE A 1 112 ? 2.947 6.977 -9.044 1.00 94.50 112 PHE A C 1
ATOM 910 O O . PHE A 1 112 ? 3.689 7.050 -10.015 1.00 94.50 112 PHE A O 1
ATOM 917 N N . LEU A 1 113 ? 1.997 7.887 -8.809 1.00 94.12 113 LEU A N 1
ATOM 918 C CA . LEU A 1 113 ? 1.836 9.074 -9.652 1.00 94.12 113 LEU A CA 1
ATOM 919 C C . LEU A 1 113 ? 3.083 9.960 -9.620 1.00 94.12 113 LEU A C 1
ATOM 921 O O . LEU A 1 113 ? 3.521 10.410 -10.672 1.00 94.12 113 LEU A O 1
ATOM 925 N N . ILE A 1 114 ? 3.696 10.168 -8.450 1.00 95.19 114 ILE A N 1
ATOM 926 C CA . ILE A 1 114 ? 4.968 10.899 -8.354 1.00 95.19 114 ILE A CA 1
ATOM 927 C C . ILE A 1 114 ? 6.049 10.169 -9.160 1.00 95.19 114 ILE A C 1
ATOM 929 O O . ILE A 1 114 ? 6.727 10.786 -9.975 1.00 95.19 114 ILE A O 1
ATOM 933 N N . ILE A 1 115 ? 6.187 8.852 -8.999 1.00 94.56 115 ILE A N 1
ATOM 934 C CA . ILE A 1 115 ? 7.189 8.089 -9.758 1.00 94.56 115 ILE A CA 1
ATOM 935 C C . ILE A 1 115 ? 6.943 8.199 -11.271 1.00 94.56 115 ILE A C 1
ATOM 937 O O . ILE A 1 115 ? 7.883 8.452 -12.017 1.00 94.56 115 ILE A O 1
ATOM 941 N N . LEU A 1 116 ? 5.692 8.067 -11.717 1.00 93.00 116 LEU A N 1
ATOM 942 C CA . LEU A 1 116 ? 5.304 8.171 -13.126 1.00 93.00 116 LEU A CA 1
ATOM 943 C C . LEU A 1 116 ? 5.603 9.548 -13.722 1.00 93.00 116 LEU A C 1
ATOM 945 O O . LEU A 1 116 ? 6.058 9.631 -14.855 1.00 93.00 116 LEU A O 1
ATOM 949 N N . LEU A 1 117 ? 5.350 10.619 -12.969 1.00 93.88 117 LEU A N 1
ATOM 950 C CA . LEU A 1 117 ? 5.545 11.990 -13.443 1.00 93.88 117 LEU A CA 1
ATOM 951 C C . LEU A 1 117 ? 7.022 12.387 -13.526 1.00 93.88 117 LEU A C 1
ATOM 953 O O . LEU A 1 117 ? 7.382 13.207 -14.365 1.00 93.88 117 LEU A O 1
ATOM 957 N N . PHE A 1 118 ? 7.867 11.834 -12.652 1.00 95.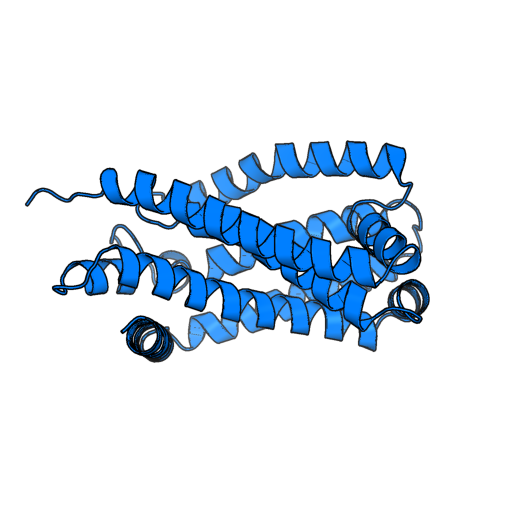12 118 PHE A N 1
ATOM 958 C CA . PHE A 1 118 ? 9.254 12.284 -12.494 1.00 95.12 118 PHE A CA 1
ATOM 959 C C . PHE A 1 118 ? 10.311 11.265 -12.945 1.00 95.12 118 PHE A C 1
ATOM 961 O O . PHE A 1 118 ? 11.493 11.602 -12.977 1.00 95.12 118 PHE A O 1
ATOM 968 N N . SER A 1 119 ? 9.927 10.039 -13.314 1.00 92.12 119 SER A N 1
ATOM 969 C CA . SER A 1 119 ? 10.851 9.016 -13.813 1.00 92.12 119 SER A CA 1
ATOM 970 C C . SER A 1 119 ? 10.475 8.557 -15.218 1.00 92.12 119 SER A C 1
ATOM 972 O O . SER A 1 119 ? 9.586 7.724 -15.395 1.00 92.12 119 SER A O 1
ATOM 974 N N . THR A 1 120 ? 11.222 9.033 -16.216 1.00 89.94 120 THR A N 1
ATOM 975 C CA . THR A 1 120 ? 11.081 8.591 -17.614 1.00 89.94 120 THR A CA 1
ATOM 976 C C . THR A 1 120 ? 11.278 7.083 -17.746 1.00 89.94 120 THR A C 1
ATOM 978 O O . THR A 1 120 ? 10.458 6.404 -18.344 1.00 89.94 120 THR A O 1
ATOM 981 N N . SER A 1 121 ? 12.281 6.523 -17.063 1.00 88.94 121 SER A N 1
ATOM 982 C CA . SER A 1 121 ? 12.550 5.078 -17.073 1.00 88.94 121 SER A CA 1
ATOM 983 C C . SER A 1 121 ? 11.384 4.235 -16.557 1.00 88.94 121 SER A C 1
ATOM 985 O O . SER A 1 121 ? 11.199 3.104 -17.002 1.00 88.94 121 SER A O 1
ATOM 987 N N . PHE A 1 122 ? 10.622 4.749 -15.588 1.00 89.56 122 PHE A N 1
ATOM 988 C CA . PHE A 1 122 ? 9.434 4.061 -15.094 1.00 89.56 122 PHE A CA 1
ATOM 989 C C . PHE A 1 122 ? 8.238 4.268 -16.022 1.00 89.56 122 PHE A C 1
ATOM 991 O O . PHE A 1 122 ? 7.491 3.322 -16.254 1.00 89.56 122 PHE A O 1
ATOM 998 N N . PHE A 1 123 ? 8.076 5.474 -16.572 1.00 91.62 123 PHE A N 1
ATOM 999 C CA . PHE A 1 123 ? 7.037 5.781 -17.551 1.00 91.62 123 PHE A CA 1
ATOM 1000 C C . PHE A 1 123 ? 7.147 4.884 -18.790 1.00 91.62 123 PHE A C 1
ATOM 1002 O O . PHE A 1 123 ? 6.181 4.198 -19.119 1.00 91.62 123 PHE A O 1
ATOM 1009 N N . ASP A 1 124 ? 8.336 4.788 -19.390 1.00 89.69 124 ASP A N 1
ATOM 1010 C CA . ASP A 1 124 ? 8.601 3.960 -20.574 1.00 89.69 124 ASP A CA 1
ATOM 1011 C C . ASP A 1 124 ? 8.270 2.479 -20.321 1.00 89.69 124 ASP A C 1
ATOM 1013 O O . ASP A 1 124 ? 7.795 1.760 -21.199 1.00 89.69 124 ASP A O 1
ATOM 1017 N N . LEU A 1 125 ? 8.478 2.005 -19.087 1.00 88.06 125 LEU A N 1
ATOM 1018 C CA . LEU A 1 125 ? 8.182 0.626 -18.703 1.00 88.06 125 LEU A CA 1
ATOM 1019 C C . LEU A 1 125 ? 6.670 0.331 -18.663 1.00 88.06 125 LEU A C 1
ATOM 1021 O O . LEU A 1 125 ? 6.265 -0.824 -18.836 1.00 88.06 125 LEU A O 1
ATOM 1025 N N . VAL A 1 126 ? 5.831 1.342 -18.419 1.00 91.75 126 VAL A N 1
ATOM 1026 C CA . VAL A 1 126 ? 4.384 1.176 -18.197 1.00 91.75 126 VAL A CA 1
ATOM 1027 C C . VAL A 1 126 ? 3.500 1.818 -19.267 1.00 91.75 126 VAL A C 1
ATOM 1029 O O . VAL A 1 126 ? 2.286 1.630 -19.212 1.00 91.75 126 VAL A O 1
ATOM 1032 N N . GLU A 1 127 ? 4.080 2.560 -20.212 1.00 88.56 127 GLU A N 1
ATOM 1033 C CA . GLU A 1 127 ? 3.410 3.491 -21.133 1.00 88.56 127 GLU A CA 1
ATOM 1034 C C . GLU A 1 127 ? 2.109 2.940 -21.740 1.00 88.56 127 GLU A C 1
ATOM 1036 O O . GLU A 1 127 ? 1.067 3.594 -21.709 1.00 88.56 127 GLU A O 1
ATOM 1041 N N . THR A 1 128 ? 2.127 1.700 -22.225 1.00 85.12 128 THR A N 1
ATOM 1042 C CA . THR A 1 128 ? 0.999 1.093 -22.947 1.00 85.12 128 THR A CA 1
ATOM 1043 C C . THR A 1 128 ? -0.151 0.613 -22.058 1.00 85.12 128 THR A C 1
ATOM 1045 O O . THR A 1 128 ? -1.259 0.442 -22.556 1.00 85.12 128 THR A O 1
ATOM 1048 N N . ASN A 1 129 ? 0.069 0.412 -20.753 1.00 89.62 129 ASN A N 1
ATOM 1049 C CA . ASN A 1 129 ? -0.922 -0.153 -19.823 1.00 89.62 129 ASN A CA 1
ATOM 1050 C C . ASN A 1 129 ? -0.887 0.513 -18.436 1.00 89.62 129 ASN A C 1
ATOM 1052 O O . ASN A 1 129 ? -1.164 -0.122 -17.413 1.00 89.62 129 ASN A O 1
ATOM 1056 N N . TYR A 1 130 ? -0.531 1.800 -18.376 1.00 90.00 130 TYR A N 1
ATOM 1057 C CA . TYR A 1 130 ? -0.223 2.479 -17.114 1.00 90.00 130 TYR A CA 1
ATOM 1058 C C . TYR A 1 130 ? -1.387 2.462 -16.109 1.00 90.00 130 TYR A C 1
ATOM 1060 O O . TYR A 1 130 ? -1.149 2.348 -14.909 1.00 90.00 130 TYR A O 1
ATOM 1068 N N . LEU A 1 131 ? -2.646 2.510 -16.566 1.00 92.44 131 LEU A N 1
ATOM 1069 C CA . LEU A 1 131 ? -3.821 2.440 -15.686 1.00 92.44 131 LEU A CA 1
ATOM 1070 C C . LEU A 1 131 ? -3.968 1.063 -15.029 1.00 92.44 131 LEU A C 1
ATOM 1072 O O . LEU A 1 131 ? -4.230 0.976 -13.830 1.00 92.44 131 LEU A O 1
ATOM 1076 N N . GLN A 1 132 ? -3.795 -0.014 -15.796 1.00 93.44 132 GLN A N 1
ATOM 1077 C CA . GLN A 1 132 ? -3.903 -1.387 -15.305 1.00 93.44 132 GLN A CA 1
ATOM 1078 C C . GLN A 1 132 ? -2.723 -1.732 -14.397 1.00 93.44 132 GLN A C 1
ATOM 1080 O O . GLN A 1 132 ? -2.920 -2.358 -13.354 1.00 93.44 132 GLN A O 1
ATOM 1085 N N . VAL A 1 133 ? -1.520 -1.271 -14.754 1.00 91.44 133 VAL A N 1
ATOM 1086 C CA . VAL A 1 133 ? -0.332 -1.345 -13.898 1.00 91.44 133 VAL A CA 1
ATOM 1087 C C . VAL A 1 133 ? -0.588 -0.634 -12.576 1.00 91.44 133 VAL A C 1
ATOM 1089 O O . VAL A 1 133 ? -0.417 -1.237 -11.518 1.00 91.44 133 VAL A O 1
ATOM 1092 N N . LEU A 1 134 ? -1.031 0.627 -12.622 1.00 93.38 134 LEU A N 1
ATOM 1093 C CA . LEU A 1 134 ? -1.293 1.424 -11.428 1.00 93.38 134 LEU A CA 1
ATOM 1094 C C . LEU A 1 134 ? -2.339 0.746 -10.543 1.00 93.38 134 LEU A C 1
ATOM 1096 O O . LEU A 1 134 ? -2.114 0.598 -9.346 1.00 93.38 134 LEU A O 1
ATOM 1100 N N . LEU A 1 135 ? -3.444 0.271 -11.123 1.00 93.94 135 LEU A N 1
ATOM 1101 C CA . LEU A 1 135 ? -4.481 -0.458 -10.396 1.00 93.94 135 LEU A CA 1
ATOM 1102 C C . LEU A 1 135 ? -3.913 -1.696 -9.690 1.00 93.94 135 LEU A C 1
ATOM 1104 O O . LEU A 1 135 ? -4.151 -1.882 -8.495 1.00 93.94 135 LEU A O 1
ATOM 1108 N N . LEU A 1 136 ? -3.159 -2.532 -10.409 1.00 92.56 136 LEU A N 1
ATOM 1109 C CA . LEU A 1 136 ? -2.596 -3.768 -9.870 1.00 92.56 136 LEU A CA 1
ATOM 1110 C C . LEU A 1 136 ? -1.580 -3.488 -8.756 1.00 92.56 136 LEU A C 1
ATOM 1112 O O . LEU A 1 136 ? -1.662 -4.096 -7.688 1.00 92.56 136 LEU A O 1
ATOM 1116 N N . LEU A 1 137 ? -0.671 -2.535 -8.969 1.00 93.38 137 LEU A N 1
ATOM 1117 C CA . LEU A 1 137 ? 0.328 -2.131 -7.980 1.00 93.38 137 LEU A CA 1
ATOM 1118 C C . LEU A 1 137 ? -0.312 -1.465 -6.758 1.00 93.38 137 LEU A C 1
ATOM 1120 O O . LEU A 1 137 ? 0.100 -1.707 -5.628 1.00 93.38 137 LEU A O 1
ATOM 1124 N N . VAL A 1 138 ? -1.356 -0.662 -6.927 1.00 94.69 138 VAL A N 1
ATOM 1125 C CA . VAL A 1 138 ? -2.082 -0.078 -5.794 1.00 94.69 138 VAL A CA 1
ATOM 1126 C C . VAL A 1 138 ? -2.796 -1.174 -4.990 1.00 94.69 138 VAL A C 1
ATOM 1128 O O . VAL A 1 138 ? -2.697 -1.199 -3.762 1.00 94.69 138 VAL A O 1
ATOM 1131 N N . CYS A 1 139 ? -3.448 -2.134 -5.654 1.00 93.75 139 CYS A N 1
ATOM 1132 C CA . CYS A 1 139 ? -4.128 -3.250 -4.986 1.00 93.75 139 CYS A CA 1
ATOM 1133 C C . CYS A 1 139 ? -3.152 -4.177 -4.248 1.00 93.75 139 CYS A C 1
ATOM 1135 O O . CYS A 1 139 ? -3.422 -4.574 -3.112 1.00 93.75 139 CYS A O 1
ATOM 1137 N N . ALA A 1 140 ? -1.997 -4.480 -4.849 1.00 90.81 140 ALA A N 1
ATOM 1138 C CA . ALA A 1 140 ? -0.920 -5.218 -4.189 1.00 90.81 140 ALA A CA 1
ATOM 1139 C C . ALA A 1 140 ? -0.420 -4.489 -2.931 1.00 90.81 140 ALA A C 1
ATOM 1141 O O . ALA A 1 140 ? -0.164 -5.125 -1.906 1.00 90.81 140 ALA A O 1
ATOM 1142 N N . GLY A 1 141 ? -0.387 -3.156 -2.964 1.00 91.06 141 GLY A N 1
ATOM 1143 C CA . GLY A 1 141 ? 0.088 -2.331 -1.857 1.00 91.06 141 GLY A CA 1
ATOM 1144 C C . GLY A 1 141 ? -0.898 -2.373 -0.702 1.00 91.06 141 GLY A C 1
ATOM 1145 O O . GLY A 1 141 ? -0.524 -2.649 0.436 1.00 91.06 141 GLY A O 1
ATOM 1146 N N . VAL A 1 142 ? -2.190 -2.217 -1.007 1.00 91.81 142 VAL A N 1
ATOM 1147 C CA . VAL A 1 142 ? -3.282 -2.415 -0.043 1.00 91.81 142 VAL A CA 1
ATOM 1148 C C . VAL A 1 142 ? -3.203 -3.800 0.598 1.00 91.81 142 VAL A C 1
ATOM 1150 O O . VAL A 1 142 ? -3.346 -3.915 1.817 1.00 91.81 142 VAL A O 1
ATOM 1153 N N . PHE A 1 143 ? -2.946 -4.850 -0.187 1.00 89.44 143 PHE A N 1
ATOM 1154 C CA . PHE A 1 143 ? -2.798 -6.203 0.340 1.00 89.44 143 PHE A CA 1
ATOM 1155 C C . PHE A 1 143 ? -1.629 -6.306 1.325 1.00 89.44 143 PHE A C 1
ATOM 1157 O O . PHE A 1 143 ? -1.857 -6.709 2.468 1.00 89.44 143 PHE A O 1
ATOM 1164 N N . ILE A 1 144 ? -0.425 -5.868 0.945 1.00 85.06 144 ILE A N 1
ATOM 1165 C CA . ILE A 1 144 ? 0.759 -5.863 1.824 1.00 85.06 144 ILE A CA 1
ATOM 1166 C C . ILE A 1 144 ? 0.465 -5.083 3.108 1.00 85.06 144 ILE A C 1
ATOM 1168 O O . ILE A 1 144 ? 0.633 -5.601 4.211 1.00 85.06 144 ILE A O 1
ATOM 1172 N N . SER A 1 145 ? -0.065 -3.868 2.987 1.00 86.00 145 SER A N 1
ATOM 1173 C CA . SER A 1 145 ? -0.440 -3.043 4.132 1.00 86.00 145 SER A CA 1
ATOM 1174 C C . SER A 1 145 ? -1.499 -3.699 5.016 1.00 86.00 145 SER A C 1
ATOM 1176 O O . SER A 1 145 ? -1.439 -3.554 6.236 1.00 86.00 145 SER A O 1
ATOM 1178 N N . SER A 1 146 ? -2.449 -4.449 4.449 1.00 82.00 146 SER A N 1
ATOM 1179 C CA . SER A 1 146 ? -3.479 -5.153 5.218 1.00 82.00 146 SER A CA 1
ATOM 1180 C C . SER A 1 146 ? -2.925 -6.299 6.066 1.00 82.00 146 SER A C 1
ATOM 1182 O O . SER A 1 146 ? -3.482 -6.572 7.134 1.00 82.00 146 SER A O 1
ATOM 1184 N N . LEU A 1 147 ? -1.800 -6.907 5.656 1.00 77.06 147 LEU A N 1
ATOM 1185 C CA . LEU A 1 147 ? -1.096 -7.907 6.463 1.00 77.06 147 LEU A CA 1
ATOM 1186 C C . LEU A 1 147 ? -0.675 -7.311 7.810 1.00 77.06 147 LEU A C 1
ATOM 1188 O O . LEU A 1 147 ? -0.869 -7.937 8.853 1.00 77.06 147 LEU A O 1
ATOM 1192 N N . TYR A 1 148 ? -0.178 -6.071 7.780 1.00 74.81 148 TYR A N 1
ATOM 1193 C CA . TYR A 1 148 ? 0.271 -5.327 8.955 1.00 74.81 148 TYR A CA 1
ATOM 1194 C C . TYR A 1 148 ? -0.879 -4.679 9.721 1.00 74.81 148 TYR A C 1
ATOM 1196 O O . TYR A 1 148 ? -0.950 -4.804 10.942 1.00 74.81 148 TYR A O 1
ATOM 1204 N N . ALA A 1 149 ? -1.830 -4.056 9.023 1.00 71.31 149 ALA A N 1
ATOM 1205 C CA . ALA A 1 149 ? -2.997 -3.440 9.648 1.00 71.31 149 ALA A CA 1
ATOM 1206 C C . ALA A 1 149 ? -3.758 -4.453 10.521 1.00 71.31 149 ALA A C 1
ATOM 1208 O O . ALA A 1 149 ? -4.223 -4.139 11.617 1.00 71.31 149 ALA A O 1
ATOM 1209 N N . ALA A 1 150 ? -3.878 -5.698 10.051 1.00 68.06 150 ALA A N 1
ATOM 1210 C CA . ALA A 1 150 ? -4.585 -6.738 10.783 1.00 68.06 150 ALA A CA 1
ATOM 1211 C C . ALA A 1 150 ? -3.887 -7.119 12.105 1.00 68.06 150 ALA A C 1
ATOM 1213 O O . ALA A 1 150 ? -4.537 -7.642 13.013 1.00 68.06 150 ALA A O 1
ATOM 1214 N N . MET A 1 151 ? -2.589 -6.836 12.254 1.00 63.03 151 MET A N 1
ATOM 1215 C CA . MET A 1 151 ? -1.834 -7.068 13.491 1.00 63.03 151 MET A CA 1
ATOM 1216 C C . MET A 1 151 ? -2.092 -6.014 14.565 1.00 63.03 151 MET A C 1
ATOM 1218 O O . MET A 1 151 ? -2.001 -6.324 15.749 1.00 63.03 151 MET A O 1
ATOM 1222 N N . GLU A 1 152 ? -2.480 -4.806 14.163 1.00 59.69 152 GLU A N 1
ATOM 1223 C CA . GLU A 1 152 ? -2.863 -3.713 15.063 1.00 59.69 152 GLU A CA 1
ATOM 1224 C C . GLU A 1 152 ? -4.178 -4.008 15.811 1.00 59.69 152 GLU A C 1
ATOM 1226 O O . GLU A 1 152 ? -4.524 -3.364 16.801 1.00 59.69 152 GLU A O 1
ATOM 1231 N N . SER A 1 153 ? -4.961 -4.980 15.335 1.00 56.81 153 SER A N 1
ATOM 1232 C CA . SER A 1 153 ? -6.334 -5.207 15.783 1.00 56.81 153 SER A CA 1
ATOM 1233 C C . SER A 1 153 ? -6.452 -5.920 17.138 1.00 56.81 153 SER A C 1
ATOM 1235 O O . SER A 1 153 ? -7.101 -6.951 17.254 1.00 56.81 153 SER A O 1
ATOM 1237 N N . GLY A 1 154 ? -5.862 -5.372 18.199 1.00 49.84 154 GLY A N 1
ATOM 1238 C CA . GLY A 1 154 ? -6.056 -5.862 19.565 1.00 49.84 154 GLY A CA 1
ATOM 1239 C C . GLY A 1 154 ? -4.956 -6.804 20.046 1.00 49.84 154 GLY A C 1
ATOM 1240 O O . GLY A 1 154 ? -5.222 -7.880 20.559 1.00 49.84 154 GLY A O 1
ATOM 1241 N N . VAL A 1 155 ? -3.694 -6.425 19.911 1.00 52.50 155 VAL A N 1
ATOM 1242 C CA . VAL A 1 155 ? -2.638 -7.052 20.712 1.00 52.50 155 VAL A CA 1
ATOM 1243 C C . VAL A 1 155 ? -1.860 -5.936 21.379 1.00 52.50 155 VAL A C 1
ATOM 1245 O O . VAL A 1 155 ? -1.569 -4.918 20.757 1.00 52.50 155 VAL A O 1
ATOM 1248 N N . ASN A 1 156 ? -1.560 -6.104 22.665 1.00 57.19 156 ASN A N 1
ATOM 1249 C CA . ASN A 1 156 ? -0.853 -5.106 23.455 1.00 57.19 156 ASN A CA 1
ATOM 1250 C C . ASN A 1 156 ? 0.651 -5.141 23.134 1.00 57.19 156 ASN A C 1
ATOM 1252 O O . ASN A 1 156 ? 1.449 -5.672 23.904 1.00 57.19 156 ASN A O 1
ATOM 1256 N N . ILE A 1 157 ? 1.018 -4.660 21.947 1.00 60.47 157 ILE A N 1
ATOM 1257 C CA . ILE A 1 157 ? 2.384 -4.694 21.424 1.00 60.47 157 ILE A CA 1
ATOM 1258 C C . ILE A 1 157 ? 2.957 -3.279 21.502 1.00 60.47 157 ILE A C 1
ATOM 1260 O O . ILE A 1 157 ? 2.364 -2.335 20.986 1.00 60.47 157 ILE A O 1
ATOM 1264 N N . LYS A 1 158 ? 4.123 -3.123 22.144 1.00 63.72 158 LYS A N 1
ATOM 1265 C CA . LYS A 1 158 ? 4.860 -1.849 22.134 1.00 63.72 158 LYS A CA 1
ATOM 1266 C C . LYS A 1 158 ? 5.185 -1.454 20.685 1.00 63.72 158 LYS A C 1
ATOM 1268 O O . LYS A 1 158 ? 5.513 -2.344 19.904 1.00 63.72 158 LYS A O 1
ATOM 1273 N N . PRO A 1 159 ? 5.213 -0.163 20.318 1.00 63.00 159 PRO A N 1
ATOM 1274 C CA . PRO A 1 159 ? 5.482 0.238 18.935 1.00 63.00 159 PRO A CA 1
ATOM 1275 C C . PRO A 1 159 ? 6.808 -0.286 18.377 1.00 63.00 159 PRO A C 1
ATOM 1277 O O . PRO A 1 159 ? 6.871 -0.712 17.229 1.00 63.00 159 PRO A O 1
ATOM 1280 N N . THR A 1 160 ? 7.850 -0.349 19.210 1.00 66.56 160 THR A N 1
ATOM 1281 C CA . THR A 1 160 ? 9.146 -0.947 18.853 1.00 66.56 160 THR A CA 1
ATOM 1282 C C . THR A 1 160 ? 9.039 -2.441 18.559 1.00 66.56 160 THR A C 1
ATOM 1284 O O . THR A 1 160 ? 9.643 -2.928 17.610 1.00 66.56 160 THR A O 1
ATOM 1287 N N . ALA A 1 161 ? 8.227 -3.171 19.324 1.00 68.81 161 ALA A N 1
ATOM 1288 C CA . ALA A 1 161 ? 7.950 -4.579 19.073 1.00 68.81 161 ALA A CA 1
ATOM 1289 C C . ALA A 1 161 ? 7.068 -4.769 17.828 1.00 68.81 161 ALA A C 1
ATOM 1291 O O . ALA A 1 161 ? 7.278 -5.723 17.089 1.00 68.81 161 ALA A O 1
ATOM 1292 N N . LEU A 1 162 ? 6.133 -3.856 17.544 1.00 66.56 162 LEU A N 1
ATOM 1293 C CA . LEU A 1 162 ? 5.331 -3.889 16.318 1.00 66.56 162 LEU A CA 1
ATOM 1294 C C . LEU A 1 162 ? 6.208 -3.642 15.084 1.00 66.56 162 LEU A C 1
ATOM 1296 O O . LEU A 1 162 ? 6.076 -4.362 14.100 1.00 66.56 162 LEU A O 1
ATOM 1300 N N . ALA A 1 163 ? 7.142 -2.691 15.162 1.00 66.44 163 ALA A N 1
ATOM 1301 C CA . ALA A 1 163 ? 8.136 -2.443 14.122 1.00 66.44 163 ALA A CA 1
ATOM 1302 C C . ALA A 1 163 ? 9.075 -3.646 13.935 1.00 66.44 163 ALA A C 1
ATOM 1304 O O . ALA A 1 163 ? 9.306 -4.069 12.805 1.00 66.44 163 ALA A O 1
ATOM 1305 N N . ALA A 1 164 ? 9.552 -4.250 15.031 1.00 70.06 164 ALA A N 1
ATOM 1306 C CA . ALA A 1 164 ? 10.399 -5.440 14.984 1.00 70.06 164 ALA A CA 1
ATOM 1307 C C . ALA A 1 164 ? 9.667 -6.636 14.364 1.00 70.06 164 ALA A C 1
ATOM 1309 O O . ALA A 1 164 ? 10.196 -7.267 13.458 1.00 70.06 164 ALA A O 1
ATOM 1310 N N . ILE A 1 165 ? 8.429 -6.914 14.785 1.00 70.75 165 ILE A N 1
ATOM 1311 C CA . ILE A 1 165 ? 7.596 -7.958 14.175 1.00 70.75 165 ILE A CA 1
ATOM 1312 C C . ILE A 1 165 ? 7.307 -7.614 12.710 1.00 70.75 165 ILE A C 1
ATOM 1314 O O . ILE A 1 165 ? 7.308 -8.501 11.863 1.00 70.75 165 ILE A O 1
ATOM 1318 N N . GLY A 1 166 ? 7.106 -6.331 12.408 1.00 66.19 166 GLY A N 1
ATOM 1319 C CA . GLY A 1 166 ? 6.899 -5.821 11.062 1.00 66.19 166 GLY A CA 1
ATOM 1320 C C . GLY A 1 166 ? 8.052 -6.173 10.119 1.00 66.19 166 GLY A C 1
ATOM 1321 O O . GLY A 1 166 ? 7.836 -6.765 9.059 1.00 66.19 166 GLY A O 1
ATOM 1322 N N . GLY A 1 167 ? 9.276 -5.867 10.558 1.00 67.88 167 GLY A N 1
ATOM 1323 C CA . GLY A 1 167 ? 10.516 -6.205 9.861 1.00 67.88 167 GLY A CA 1
ATOM 1324 C C . GLY A 1 167 ? 10.809 -7.706 9.835 1.00 67.88 167 GLY A C 1
ATOM 1325 O O . GLY A 1 167 ? 11.279 -8.227 8.834 1.00 67.88 167 GLY A O 1
ATOM 1326 N N . LEU A 1 168 ? 10.478 -8.452 10.888 1.00 72.31 168 LEU A N 1
ATOM 1327 C CA . LEU A 1 168 ? 10.696 -9.903 10.911 1.00 72.31 168 LEU A CA 1
ATOM 1328 C C . LEU A 1 168 ? 9.732 -10.628 9.958 1.00 72.31 168 LEU A C 1
ATOM 1330 O O . LEU A 1 168 ? 10.116 -11.576 9.280 1.00 72.31 168 LEU A O 1
ATOM 1334 N N . LEU A 1 169 ? 8.493 -10.140 9.841 1.00 68.75 169 LEU A N 1
ATOM 1335 C CA . LEU A 1 169 ? 7.507 -10.632 8.876 1.00 68.75 169 LEU A CA 1
ATOM 1336 C C . LEU A 1 169 ? 7.784 -10.194 7.439 1.00 68.75 169 LEU A C 1
ATOM 1338 O O . LEU A 1 169 ? 7.284 -10.843 6.521 1.00 68.75 169 LEU A O 1
ATOM 1342 N N . SER A 1 170 ? 8.575 -9.139 7.221 1.00 69.12 170 SER A N 1
ATOM 1343 C CA . SER A 1 170 ? 9.011 -8.799 5.868 1.00 69.12 170 SER A CA 1
ATOM 1344 C C . SER A 1 170 ? 10.104 -9.744 5.366 1.00 69.12 170 SER A C 1
ATOM 1346 O O . SER A 1 170 ? 10.213 -9.899 4.158 1.00 69.12 170 SER A O 1
ATOM 1348 N N . ILE A 1 171 ? 10.843 -10.458 6.231 1.00 73.00 171 ILE A N 1
ATOM 1349 C CA . ILE A 1 171 ? 11.904 -11.395 5.808 1.00 73.00 171 ILE A CA 1
ATOM 1350 C C . ILE A 1 171 ? 11.374 -12.499 4.871 1.00 73.00 171 ILE A C 1
ATOM 1352 O O . ILE A 1 171 ? 11.921 -12.629 3.777 1.00 73.00 171 ILE A O 1
ATOM 1356 N N . PRO A 1 172 ? 10.306 -13.263 5.193 1.00 73.25 172 PRO A N 1
ATOM 1357 C CA . PRO A 1 172 ? 9.743 -14.236 4.252 1.00 73.25 172 PRO A CA 1
ATOM 1358 C C . PRO A 1 172 ? 9.277 -13.606 2.936 1.00 73.25 172 PRO A C 1
ATOM 1360 O O . PRO A 1 172 ? 9.431 -14.215 1.880 1.00 73.25 172 PRO A O 1
ATOM 1363 N N . ILE A 1 173 ? 8.738 -12.382 2.992 1.00 73.12 173 ILE A N 1
ATOM 1364 C CA . ILE A 1 173 ? 8.310 -11.643 1.799 1.00 73.12 173 ILE A CA 1
ATOM 1365 C C . ILE A 1 173 ? 9.536 -11.284 0.950 1.00 73.12 173 ILE A C 1
ATOM 1367 O O . ILE A 1 173 ? 9.530 -11.538 -0.245 1.00 73.12 173 ILE A O 1
ATOM 1371 N N . LEU A 1 174 ? 10.615 -10.785 1.556 1.00 72.75 174 LEU A N 1
ATOM 1372 C CA . LEU A 1 174 ? 11.875 -10.450 0.884 1.00 72.75 174 LEU A CA 1
ATOM 1373 C C . LEU A 1 174 ? 12.579 -11.689 0.307 1.00 72.75 174 LEU A C 1
ATOM 1375 O O . LEU A 1 174 ? 13.156 -11.623 -0.775 1.00 72.75 174 LEU A O 1
ATOM 1379 N N . ILE A 1 175 ? 12.511 -12.837 0.987 1.00 77.31 175 ILE A N 1
ATOM 1380 C CA . ILE A 1 175 ? 13.008 -14.113 0.450 1.00 77.31 175 ILE A CA 1
ATOM 1381 C C . ILE A 1 175 ? 12.195 -14.511 -0.784 1.00 77.31 175 ILE A C 1
ATOM 1383 O O . ILE A 1 175 ? 12.775 -14.848 -1.814 1.00 77.31 175 ILE A O 1
ATOM 1387 N N . LEU A 1 176 ? 10.864 -14.423 -0.709 1.00 74.38 176 LEU A N 1
ATOM 1388 C CA . LEU A 1 176 ? 9.992 -14.691 -1.851 1.00 74.38 176 LEU A CA 1
ATOM 1389 C C . LEU A 1 176 ? 10.279 -13.731 -3.016 1.00 74.38 176 LEU A C 1
ATOM 1391 O O . LEU A 1 176 ? 10.326 -14.173 -4.160 1.00 74.38 176 LEU A O 1
ATOM 1395 N N . LEU A 1 177 ? 10.534 -12.448 -2.734 1.00 71.12 177 LEU A N 1
ATOM 1396 C CA . LEU A 1 177 ? 10.949 -11.468 -3.740 1.00 71.12 177 LEU A CA 1
ATOM 1397 C C . LEU A 1 177 ? 12.251 -11.869 -4.432 1.00 71.12 177 LEU A C 1
ATOM 1399 O O . LEU A 1 177 ? 12.329 -11.769 -5.650 1.00 71.12 177 LEU A O 1
ATOM 1403 N N . ASN A 1 178 ? 13.249 -12.351 -3.688 1.00 72.50 178 ASN A N 1
ATOM 1404 C CA . ASN A 1 178 ? 14.507 -12.814 -4.278 1.00 72.50 178 ASN A CA 1
ATOM 1405 C C . ASN A 1 178 ? 14.311 -14.044 -5.174 1.00 72.50 178 ASN A C 1
ATOM 1407 O O . ASN A 1 178 ? 14.922 -14.124 -6.237 1.00 72.50 178 ASN A O 1
ATOM 1411 N N . ILE A 1 179 ? 13.436 -14.978 -4.787 1.00 77.69 179 ILE A 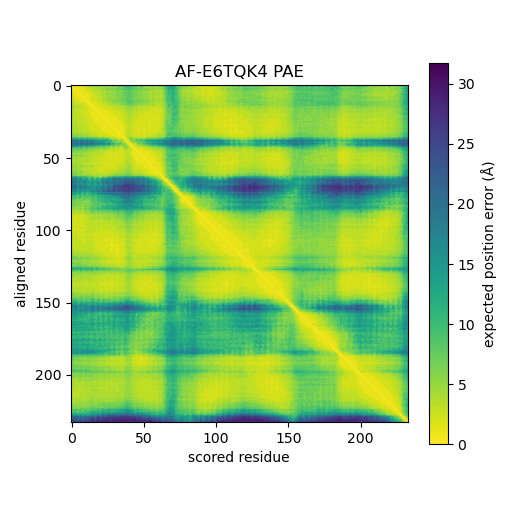N 1
ATOM 1412 C CA . ILE A 1 179 ? 13.081 -16.129 -5.633 1.00 77.69 179 ILE A CA 1
ATOM 1413 C C . ILE A 1 179 ? 12.396 -15.649 -6.916 1.00 77.69 179 ILE A C 1
ATOM 1415 O O . ILE A 1 179 ? 12.751 -16.088 -8.004 1.00 77.69 179 ILE A O 1
ATOM 1419 N N . LEU A 1 180 ? 11.439 -14.724 -6.803 1.00 71.44 180 LEU A N 1
ATOM 1420 C CA . LEU A 1 180 ? 10.754 -14.158 -7.964 1.00 71.44 180 LEU A CA 1
ATOM 1421 C C . LEU A 1 180 ? 11.716 -13.382 -8.859 1.00 71.44 180 LEU A C 1
ATOM 1423 O O . LEU A 1 180 ? 11.655 -13.539 -10.071 1.00 71.44 180 LEU A O 1
ATOM 1427 N N . TYR A 1 181 ? 12.643 -12.618 -8.283 1.00 74.88 181 TYR A N 1
ATOM 1428 C CA . TYR A 1 181 ? 13.687 -11.928 -9.030 1.00 74.88 181 TYR A CA 1
ATOM 1429 C C . TYR A 1 181 ? 14.557 -12.905 -9.826 1.00 74.88 181 TYR A C 1
ATOM 1431 O O . TYR A 1 181 ? 14.795 -12.662 -11.002 1.00 74.88 181 TYR A O 1
ATOM 1439 N N . ALA A 1 182 ? 14.963 -14.031 -9.230 1.00 73.19 182 ALA A N 1
ATOM 1440 C CA . ALA A 1 182 ? 15.743 -15.058 -9.925 1.00 73.19 182 ALA A CA 1
ATOM 1441 C C . ALA A 1 182 ? 15.003 -15.687 -11.123 1.00 73.19 182 ALA A C 1
ATOM 1443 O O . ALA A 1 182 ? 15.635 -16.301 -11.976 1.00 73.19 182 ALA A O 1
ATOM 1444 N N . ILE A 1 183 ? 13.674 -15.551 -11.183 1.00 77.06 183 ILE A N 1
ATOM 1445 C CA . ILE A 1 183 ? 12.834 -16.055 -12.277 1.00 77.06 183 ILE A CA 1
ATOM 1446 C C . ILE A 1 183 ? 12.502 -14.939 -13.281 1.00 77.06 183 ILE A C 1
ATOM 1448 O O . ILE A 1 183 ? 12.384 -15.199 -14.476 1.00 77.06 183 ILE A O 1
ATOM 1452 N N . THR A 1 184 ? 12.301 -13.703 -12.813 1.00 71.50 184 THR A N 1
ATOM 1453 C CA . THR A 1 184 ? 11.796 -12.593 -13.636 1.00 71.50 184 THR A CA 1
ATOM 1454 C C . THR A 1 184 ? 12.874 -11.622 -14.111 1.00 71.50 184 THR A C 1
ATOM 1456 O O . THR A 1 184 ? 12.568 -10.782 -14.959 1.00 71.50 184 THR A O 1
ATOM 1459 N N . ASP A 1 185 ? 14.100 -11.679 -13.585 1.00 76.06 185 ASP A N 1
ATOM 1460 C CA . ASP A 1 185 ? 15.184 -10.711 -13.838 1.00 76.06 185 ASP A CA 1
ATOM 1461 C C . ASP A 1 185 ? 14.771 -9.239 -13.617 1.00 76.06 185 ASP A C 1
ATOM 1463 O O . ASP A 1 185 ? 15.335 -8.307 -14.191 1.00 76.06 185 ASP A O 1
ATOM 1467 N N . GLY A 1 186 ? 13.739 -9.002 -12.802 1.00 76.38 186 GLY A N 1
ATOM 1468 C CA . GLY A 1 186 ? 13.179 -7.663 -12.598 1.00 76.38 186 GLY A CA 1
ATOM 1469 C C . GLY A 1 186 ? 12.416 -7.472 -11.290 1.00 76.38 186 GLY A C 1
ATOM 1470 O O . GLY A 1 186 ? 11.952 -6.371 -11.017 1.00 76.38 186 GLY A O 1
ATOM 1471 N N . GLY A 1 187 ? 12.281 -8.512 -10.469 1.00 80.25 187 GLY A N 1
ATOM 1472 C CA . GLY A 1 187 ? 11.555 -8.425 -9.203 1.00 80.25 187 GLY A CA 1
ATOM 1473 C C . GLY A 1 187 ? 10.037 -8.445 -9.392 1.00 80.25 187 GLY A C 1
ATOM 1474 O O . GLY A 1 187 ? 9.526 -8.848 -10.444 1.00 80.25 187 GLY A O 1
ATOM 1475 N N . VAL A 1 188 ? 9.304 -8.050 -8.352 1.00 83.25 188 VAL A N 1
ATOM 1476 C CA . VAL A 1 188 ? 7.839 -8.105 -8.318 1.00 83.25 188 VAL A CA 1
ATOM 1477 C C . VAL A 1 188 ? 7.206 -6.962 -9.080 1.00 83.25 188 VAL A C 1
ATOM 1479 O O . VAL A 1 188 ? 6.310 -7.233 -9.871 1.00 83.25 188 VAL A O 1
ATOM 1482 N N . ILE A 1 189 ? 7.656 -5.718 -8.915 1.00 87.06 189 ILE A N 1
ATOM 1483 C CA . ILE A 1 189 ? 7.056 -4.586 -9.634 1.00 87.06 189 ILE A CA 1
ATOM 1484 C C . ILE A 1 189 ? 7.178 -4.793 -11.147 1.00 87.06 189 ILE A C 1
ATOM 1486 O O . ILE A 1 189 ? 6.171 -4.738 -11.850 1.00 87.06 189 ILE A O 1
ATOM 1490 N N . VAL A 1 190 ? 8.368 -5.133 -11.652 1.00 87.44 190 VAL A N 1
ATOM 1491 C CA . VAL A 1 190 ? 8.555 -5.411 -13.086 1.00 87.44 190 VAL A CA 1
ATOM 1492 C C . VAL A 1 190 ? 7.784 -6.660 -13.513 1.00 87.44 190 VAL A C 1
ATOM 1494 O O . VAL A 1 190 ? 7.186 -6.664 -14.586 1.00 87.44 190 VAL A O 1
ATOM 1497 N N . GLY A 1 191 ? 7.743 -7.709 -12.684 1.00 85.31 191 GLY A N 1
ATOM 1498 C CA . GLY A 1 191 ? 6.950 -8.909 -12.961 1.00 85.31 191 GLY A CA 1
ATOM 1499 C C . GLY A 1 191 ? 5.455 -8.608 -13.118 1.00 85.31 191 GLY A C 1
ATOM 1500 O O . GLY A 1 191 ? 4.832 -9.050 -14.083 1.00 85.31 191 GLY A O 1
ATOM 1501 N N . LEU A 1 192 ? 4.891 -7.796 -12.220 1.00 87.75 192 LEU A N 1
ATOM 1502 C CA . LEU A 1 192 ? 3.500 -7.343 -12.284 1.00 87.75 192 LEU A CA 1
ATOM 1503 C C . LEU A 1 192 ? 3.253 -6.467 -13.517 1.00 87.75 192 LEU A C 1
ATOM 1505 O O . LEU A 1 192 ? 2.233 -6.642 -14.181 1.00 87.75 192 LEU A O 1
ATOM 1509 N N . ILE A 1 193 ? 4.196 -5.592 -13.880 1.00 89.62 193 ILE A N 1
ATOM 1510 C CA . ILE A 1 193 ? 4.107 -4.797 -15.112 1.00 89.62 193 ILE A CA 1
ATOM 1511 C C . ILE A 1 193 ? 4.095 -5.707 -16.346 1.00 89.62 193 ILE A C 1
ATOM 1513 O O . ILE A 1 193 ? 3.211 -5.588 -17.193 1.00 89.62 193 ILE A O 1
ATOM 1517 N N . ARG A 1 194 ? 5.001 -6.686 -16.434 1.00 87.69 194 ARG A N 1
ATOM 1518 C CA . ARG A 1 194 ? 5.028 -7.645 -17.553 1.00 87.69 194 ARG A CA 1
ATOM 1519 C C . ARG A 1 194 ? 3.729 -8.445 -17.667 1.00 87.69 194 ARG A C 1
ATOM 1521 O O . ARG A 1 194 ? 3.244 -8.648 -18.777 1.00 87.69 194 ARG A O 1
ATOM 1528 N N . LEU A 1 195 ? 3.132 -8.848 -16.542 1.00 84.69 195 LEU A N 1
ATOM 1529 C CA . LEU A 1 195 ? 1.823 -9.514 -16.538 1.00 84.69 195 LEU A CA 1
ATOM 1530 C C . LEU A 1 195 ? 0.722 -8.627 -17.134 1.00 84.69 195 LEU A C 1
ATOM 1532 O O . LEU A 1 195 ? -0.128 -9.129 -17.869 1.00 84.69 195 LEU A O 1
ATOM 1536 N N . THR A 1 196 ? 0.748 -7.319 -16.858 1.00 88.56 196 THR A N 1
ATOM 1537 C CA . THR A 1 196 ? -0.235 -6.387 -17.434 1.00 88.56 196 THR A CA 1
ATOM 1538 C C . THR A 1 196 ? -0.080 -6.227 -18.943 1.00 88.56 196 THR A C 1
ATOM 1540 O O . THR A 1 196 ? -1.089 -6.172 -19.641 1.00 88.56 196 THR A O 1
ATOM 1543 N N . HIS A 1 197 ? 1.158 -6.246 -19.452 1.00 88.00 197 HIS A N 1
ATOM 1544 C CA . HIS A 1 197 ? 1.436 -6.194 -20.890 1.00 88.00 197 HIS A CA 1
ATOM 1545 C C . HIS A 1 197 ? 0.974 -7.451 -21.625 1.00 88.00 197 HIS A C 1
ATOM 1547 O O . HIS A 1 197 ? 0.527 -7.360 -22.763 1.00 88.00 197 HIS A O 1
ATOM 1553 N N . TYR A 1 198 ? 1.038 -8.616 -20.975 1.00 88.00 198 TYR A N 1
ATOM 1554 C CA . TYR A 1 198 ? 0.541 -9.863 -21.556 1.00 88.00 198 TYR A CA 1
ATOM 1555 C C . TYR A 1 198 ? -0.991 -9.897 -21.642 1.00 88.00 198 TYR A C 1
ATOM 1557 O O . TYR A 1 198 ? -1.554 -10.325 -22.648 1.00 88.00 198 TYR A O 1
ATOM 1565 N N . SER A 1 199 ? -1.684 -9.462 -20.585 1.00 91.31 199 SER A N 1
ATOM 1566 C CA . SER A 1 199 ? -3.147 -9.412 -20.570 1.00 91.31 199 SER A CA 1
ATOM 1567 C C . SER A 1 199 ? -3.670 -8.337 -19.604 1.00 91.31 199 SER A C 1
ATOM 1569 O O . SER A 1 199 ? -3.746 -8.566 -18.390 1.00 91.31 199 SER A O 1
ATOM 1571 N N . PRO A 1 200 ? -4.119 -7.178 -20.122 1.00 90.19 200 PRO A N 1
ATOM 1572 C CA . PRO A 1 200 ? -4.667 -6.099 -19.296 1.00 90.19 200 PRO A CA 1
ATOM 1573 C C . PRO A 1 200 ? -5.922 -6.520 -18.517 1.00 90.19 200 PRO A C 1
ATOM 1575 O O . PRO A 1 200 ? -6.106 -6.138 -17.362 1.00 90.19 200 PRO A O 1
ATOM 1578 N N . LEU A 1 201 ? -6.773 -7.360 -19.120 1.00 92.38 201 LEU A N 1
ATOM 1579 C CA . LEU A 1 201 ? -7.953 -7.927 -18.457 1.00 92.38 201 LEU A CA 1
ATOM 1580 C C . LEU A 1 201 ? -7.560 -8.839 -17.291 1.00 92.38 201 LEU A C 1
ATOM 1582 O O . LEU A 1 201 ? -8.150 -8.747 -16.214 1.00 92.38 201 LEU A O 1
ATOM 1586 N N . PHE A 1 202 ? -6.542 -9.683 -17.479 1.00 87.62 202 PHE A N 1
ATOM 1587 C CA . PHE A 1 202 ? -6.033 -10.536 -16.409 1.00 87.62 202 PHE A CA 1
ATOM 1588 C C . PHE A 1 202 ? -5.494 -9.710 -15.238 1.00 87.62 202 PHE A C 1
ATOM 1590 O O . PHE A 1 202 ? -5.766 -10.048 -14.090 1.00 87.62 202 PHE A O 1
ATOM 1597 N N . ALA A 1 203 ? -4.809 -8.593 -15.503 1.00 88.50 203 ALA A N 1
ATOM 1598 C CA . ALA A 1 203 ? -4.328 -7.692 -14.455 1.00 88.50 203 ALA A CA 1
ATOM 1599 C C . ALA A 1 203 ? -5.468 -7.096 -13.612 1.00 88.50 203 ALA A C 1
ATOM 1601 O O . ALA A 1 203 ? -5.360 -7.042 -12.388 1.00 88.50 203 ALA A O 1
ATOM 1602 N N . ILE A 1 204 ? -6.585 -6.709 -14.239 1.00 92.38 204 ILE A N 1
ATOM 1603 C CA . ILE A 1 204 ? -7.774 -6.209 -13.528 1.00 92.38 204 ILE A CA 1
ATOM 1604 C C . ILE A 1 204 ? -8.384 -7.314 -12.658 1.00 92.38 204 ILE A C 1
ATOM 1606 O O . ILE A 1 204 ? -8.683 -7.090 -11.483 1.00 92.38 204 ILE A O 1
ATOM 1610 N N . VAL A 1 205 ? -8.535 -8.524 -13.206 1.00 92.88 205 VAL A N 1
ATOM 1611 C CA . VAL A 1 205 ? -9.035 -9.685 -12.452 1.00 92.88 205 VAL A CA 1
ATOM 1612 C C . VAL A 1 205 ? -8.119 -10.000 -11.273 1.00 92.88 205 VAL A C 1
ATOM 1614 O O . VAL A 1 205 ? -8.596 -10.180 -10.153 1.00 92.88 205 VAL A O 1
ATOM 1617 N N . LEU A 1 206 ? -6.805 -9.994 -11.490 1.00 89.75 206 LEU A N 1
ATOM 1618 C CA . LEU A 1 206 ? -5.815 -10.226 -10.449 1.00 89.75 206 LEU A CA 1
ATOM 1619 C C . LEU A 1 206 ? -5.874 -9.144 -9.363 1.00 89.75 206 LEU A C 1
ATOM 1621 O O . LEU A 1 206 ? -5.849 -9.479 -8.182 1.00 89.75 206 LEU A O 1
ATOM 1625 N N . ALA A 1 207 ? -6.034 -7.871 -9.728 1.00 92.88 207 ALA A N 1
ATOM 1626 C CA . ALA A 1 207 ? -6.200 -6.775 -8.775 1.00 92.88 207 ALA A CA 1
ATOM 1627 C C . ALA A 1 207 ? -7.436 -6.980 -7.877 1.00 92.88 207 ALA A C 1
ATOM 1629 O O . ALA A 1 207 ? -7.352 -6.832 -6.654 1.00 92.88 207 ALA A O 1
ATOM 1630 N N . MET A 1 208 ? -8.564 -7.408 -8.457 1.00 93.19 208 MET A N 1
ATOM 1631 C CA . MET A 1 208 ? -9.772 -7.758 -7.698 1.00 93.19 208 MET A CA 1
ATOM 1632 C C . MET A 1 208 ? -9.543 -8.951 -6.760 1.00 93.19 208 MET A C 1
ATOM 1634 O O . MET A 1 208 ? -9.957 -8.908 -5.600 1.00 93.19 208 MET A O 1
ATOM 1638 N N . VAL A 1 209 ? -8.855 -9.998 -7.230 1.00 92.31 209 VAL A N 1
ATOM 1639 C CA . VAL A 1 209 ? -8.495 -11.167 -6.409 1.00 92.31 209 VAL A CA 1
ATOM 1640 C C . VAL A 1 209 ? -7.607 -10.751 -5.235 1.00 92.31 209 VAL A C 1
ATOM 1642 O O . VAL A 1 209 ? -7.860 -11.156 -4.103 1.00 92.31 209 VAL A O 1
ATOM 1645 N N . VAL A 1 210 ? -6.609 -9.900 -5.469 1.00 91.00 210 VAL A N 1
ATOM 1646 C CA . VAL A 1 210 ? -5.703 -9.387 -4.433 1.00 91.00 210 VAL A CA 1
ATOM 1647 C C . VAL A 1 210 ? -6.460 -8.574 -3.374 1.00 91.00 210 VAL A C 1
ATOM 1649 O O . VAL A 1 210 ? -6.246 -8.777 -2.176 1.00 91.00 210 VAL A O 1
ATOM 1652 N N . LEU A 1 211 ? -7.401 -7.714 -3.777 1.00 91.06 211 LEU A N 1
ATOM 1653 C CA . LEU A 1 211 ? -8.270 -6.995 -2.835 1.00 91.06 211 LEU A CA 1
ATOM 1654 C C . LEU A 1 211 ? -9.180 -7.942 -2.039 1.00 91.06 211 LEU A C 1
ATOM 1656 O O . LEU A 1 211 ? -9.340 -7.776 -0.828 1.00 91.06 211 LEU A O 1
ATOM 1660 N N . LEU A 1 212 ? -9.744 -8.968 -2.681 1.00 92.62 212 LEU A N 1
ATOM 1661 C CA . LEU A 1 212 ? -10.554 -9.971 -1.991 1.00 92.62 212 LEU A CA 1
ATOM 1662 C C . LEU A 1 212 ? -9.723 -10.735 -0.950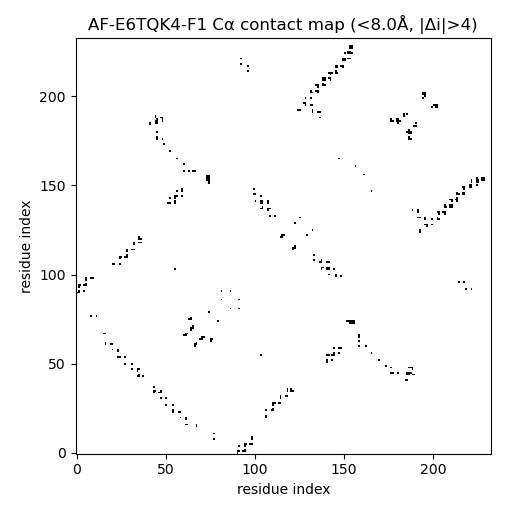 1.00 92.62 212 LEU A C 1
ATOM 1664 O O . LEU A 1 212 ? -10.160 -10.899 0.191 1.00 92.62 212 LEU A O 1
ATOM 1668 N N . LEU A 1 213 ? -8.507 -11.153 -1.309 1.00 88.19 213 LEU A N 1
ATOM 1669 C CA . LEU A 1 213 ? -7.573 -11.806 -0.390 1.00 88.19 213 LEU A CA 1
ATOM 1670 C C . LEU A 1 213 ? -7.191 -10.889 0.776 1.00 88.19 213 LEU A C 1
ATOM 1672 O O . LEU A 1 213 ? -7.145 -11.352 1.916 1.00 88.19 213 LEU A O 1
ATOM 1676 N N . SER A 1 214 ? -6.991 -9.593 0.522 1.00 90.56 214 SER A N 1
ATOM 1677 C CA . SER A 1 214 ? -6.751 -8.585 1.563 1.00 90.56 214 SER A CA 1
ATOM 1678 C C . SER A 1 214 ? -7.894 -8.550 2.579 1.00 90.56 214 SER A C 1
ATOM 1680 O O . SER A 1 214 ? -7.663 -8.630 3.789 1.00 90.56 214 SER A O 1
ATOM 1682 N N . LEU A 1 215 ? -9.139 -8.504 2.098 1.00 90.38 215 LEU A N 1
ATOM 1683 C CA . LEU A 1 215 ? -10.324 -8.503 2.951 1.00 90.38 215 LEU A CA 1
ATOM 1684 C C . LEU A 1 215 ? -10.452 -9.800 3.762 1.00 90.38 215 LEU A C 1
ATOM 1686 O O . LEU A 1 215 ? -10.726 -9.751 4.965 1.00 90.38 215 LEU A O 1
ATOM 1690 N N . LEU A 1 216 ? -10.264 -10.959 3.125 1.00 88.75 216 LEU A N 1
ATOM 1691 C CA . LEU A 1 216 ? -10.345 -12.263 3.789 1.00 88.75 216 LEU A CA 1
ATOM 1692 C C . LEU A 1 216 ? -9.265 -12.411 4.866 1.00 88.75 216 LEU A C 1
ATOM 1694 O O . LEU A 1 216 ? -9.558 -12.856 5.982 1.00 88.75 216 LEU A O 1
ATOM 1698 N N . PHE A 1 217 ? -8.035 -11.989 4.564 1.00 85.56 217 PHE A N 1
ATOM 1699 C CA . PHE A 1 217 ? -6.931 -11.999 5.516 1.00 85.56 217 PHE A CA 1
ATOM 1700 C C . PHE A 1 217 ? -7.223 -11.092 6.713 1.00 85.56 217 PHE A C 1
ATOM 1702 O O . PHE A 1 217 ? -7.147 -11.547 7.860 1.00 85.56 217 PHE A O 1
ATOM 1709 N N . TRP A 1 218 ? -7.633 -9.845 6.452 1.00 86.12 218 TRP A N 1
ATOM 1710 C CA . TRP A 1 218 ? -8.040 -8.891 7.482 1.00 86.12 218 TRP A CA 1
ATOM 1711 C C . TRP A 1 218 ? -9.120 -9.482 8.390 1.00 86.12 218 TRP A C 1
ATOM 1713 O O . TRP A 1 218 ? -8.950 -9.544 9.607 1.00 86.12 218 TRP A O 1
ATOM 1723 N N . GLN A 1 219 ? -10.208 -10.002 7.812 1.00 86.38 219 GLN A N 1
ATOM 1724 C CA . GLN A 1 219 ? -11.297 -10.604 8.580 1.00 86.38 219 GLN A CA 1
ATOM 1725 C C . GLN A 1 219 ? -10.820 -11.763 9.456 1.00 86.38 219 GLN A C 1
ATOM 1727 O O . GLN A 1 219 ? -11.175 -11.828 10.635 1.00 86.38 219 GLN A O 1
ATOM 1732 N N . SER A 1 220 ? -10.035 -12.683 8.893 1.00 84.12 220 SER A N 1
ATOM 1733 C CA . SER A 1 220 ? -9.530 -13.857 9.607 1.00 84.12 220 SER A CA 1
ATOM 1734 C C . SER A 1 220 ? -8.661 -13.453 10.800 1.00 84.12 220 SER A C 1
ATOM 1736 O O . SER A 1 220 ? -8.867 -13.925 11.925 1.00 84.12 220 SER A O 1
ATOM 1738 N N . ARG A 1 221 ? -7.723 -12.525 10.588 1.00 79.38 221 ARG A N 1
ATOM 1739 C CA . ARG A 1 221 ? -6.811 -12.059 11.634 1.00 79.38 221 ARG A CA 1
ATOM 1740 C C . ARG A 1 221 ? -7.504 -11.209 12.687 1.00 79.38 221 ARG A C 1
ATOM 1742 O O . ARG A 1 221 ? -7.338 -11.491 13.874 1.00 79.38 221 ARG A O 1
ATOM 1749 N N . THR A 1 222 ? -8.317 -10.238 12.285 1.00 76.50 222 THR A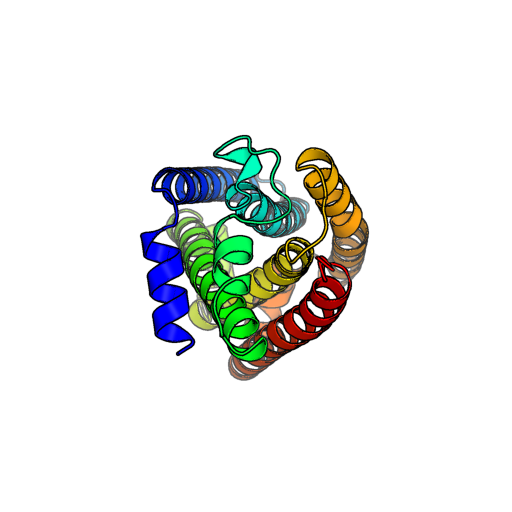 N 1
ATOM 1750 C CA . THR A 1 222 ? -9.014 -9.357 13.223 1.00 76.50 222 THR A CA 1
ATOM 1751 C C . THR A 1 222 ? -10.031 -10.113 14.062 1.00 76.50 222 THR A C 1
ATOM 1753 O O . THR A 1 222 ? -10.082 -9.890 15.265 1.00 76.50 222 THR A O 1
ATOM 1756 N N . LYS A 1 223 ? -10.752 -11.101 13.511 1.00 77.62 223 LYS A N 1
ATOM 1757 C CA . LYS A 1 223 ? -11.615 -11.979 14.326 1.00 77.62 223 LYS A CA 1
ATOM 1758 C C . LYS A 1 223 ? -10.822 -12.740 15.392 1.00 77.62 223 LYS A C 1
ATOM 1760 O O . LYS A 1 223 ? -11.268 -12.819 16.534 1.00 77.62 223 LYS A O 1
ATOM 1765 N N . LYS A 1 224 ? -9.652 -13.294 15.047 1.00 73.69 224 LYS A N 1
ATOM 1766 C CA . LYS A 1 224 ? -8.786 -13.999 16.014 1.00 73.69 224 LYS A CA 1
ATOM 1767 C C . LYS A 1 224 ? -8.260 -13.065 17.100 1.00 73.69 224 LYS A C 1
ATOM 1769 O O . LYS A 1 224 ? -8.196 -13.460 18.258 1.00 73.69 224 LYS A O 1
ATOM 1774 N N . SER A 1 225 ? -7.887 -11.849 16.722 1.00 67.12 225 SER A N 1
ATOM 1775 C CA . SER A 1 225 ? -7.320 -10.866 17.638 1.00 67.12 225 SER A CA 1
ATOM 1776 C C . SER A 1 225 ? -8.387 -10.246 18.551 1.00 67.12 225 SER A C 1
ATOM 1778 O O . SER A 1 225 ? -8.200 -10.168 19.760 1.00 67.12 225 SER A O 1
ATOM 1780 N N . MET A 1 226 ? -9.580 -9.961 18.018 1.00 65.00 226 MET A N 1
ATOM 1781 C CA . MET A 1 226 ? -10.733 -9.500 18.795 1.00 65.00 226 MET A CA 1
ATOM 1782 C C . MET A 1 226 ? -11.139 -10.484 19.902 1.00 65.00 226 MET A C 1
ATOM 1784 O O . MET A 1 226 ? -11.493 -10.029 20.983 1.00 65.00 226 MET A O 1
ATOM 1788 N N . LYS A 1 227 ? -11.034 -11.802 19.680 1.00 65.31 227 LYS A N 1
ATOM 1789 C CA . LYS A 1 227 ? -11.285 -12.816 20.724 1.00 65.31 227 LYS A CA 1
ATOM 1790 C C . LYS A 1 227 ? -10.278 -12.780 21.882 1.00 65.31 227 LYS A C 1
ATOM 1792 O O . LYS A 1 227 ? -10.575 -13.281 22.954 1.00 65.31 227 LYS A O 1
ATOM 1797 N N . ARG A 1 228 ? -9.069 -12.246 21.670 1.00 59.03 228 ARG A N 1
ATOM 1798 C CA . ARG A 1 228 ? -8.007 -12.187 22.696 1.00 59.03 228 ARG A CA 1
ATOM 1799 C C . ARG A 1 228 ? -8.076 -10.935 23.570 1.00 59.03 228 ARG A C 1
ATOM 1801 O O . ARG A 1 228 ? -7.421 -10.892 24.603 1.00 59.03 228 ARG A O 1
ATOM 1808 N N . VAL A 1 229 ? -8.839 -9.929 23.145 1.00 52.88 229 VAL A N 1
ATOM 1809 C CA . VAL A 1 229 ? -9.021 -8.639 23.841 1.00 52.88 229 VAL A CA 1
ATOM 1810 C C . VAL A 1 229 ? -10.436 -8.511 24.374 1.00 52.88 229 VAL A C 1
ATOM 1812 O O . VAL A 1 229 ? -10.952 -7.408 24.544 1.00 52.88 229 VAL A O 1
ATOM 1815 N N . ASP A 1 230 ? -11.087 -9.636 24.653 1.00 45.09 230 ASP A N 1
ATOM 1816 C CA . ASP A 1 230 ? -12.191 -9.599 25.594 1.00 45.09 230 ASP A CA 1
ATOM 1817 C C . ASP A 1 230 ? -11.587 -9.266 26.958 1.00 45.09 230 ASP A C 1
ATOM 1819 O O . ASP A 1 230 ? -11.112 -10.111 27.712 1.00 45.09 230 ASP A O 1
ATOM 1823 N N . PHE A 1 231 ? -11.531 -7.959 27.217 1.00 46.84 231 PHE A N 1
ATOM 1824 C CA . PHE A 1 231 ? -11.545 -7.418 28.555 1.00 46.84 231 PHE A CA 1
ATOM 1825 C C . PHE A 1 231 ? -12.843 -7.926 29.181 1.00 46.84 231 PHE A C 1
ATOM 1827 O O . PHE A 1 231 ? -13.888 -7.290 29.057 1.00 46.84 231 PHE A O 1
ATOM 1834 N N . HIS A 1 232 ? -12.785 -9.102 29.801 1.00 32.06 232 HIS A N 1
ATOM 1835 C CA . HIS A 1 232 ? -13.643 -9.368 30.939 1.00 32.06 232 HIS A CA 1
ATOM 1836 C C . HIS A 1 232 ? -13.295 -8.298 31.977 1.00 32.06 232 HIS A C 1
ATOM 1838 O O . HIS A 1 232 ? -12.274 -8.372 32.660 1.00 32.06 232 HIS A O 1
ATOM 1844 N N . VAL A 1 233 ? -14.082 -7.222 31.948 1.00 37.69 233 VAL A N 1
ATOM 1845 C CA . VAL A 1 233 ? -14.597 -6.642 33.185 1.00 37.69 233 VAL A CA 1
ATOM 1846 C C . VAL A 1 233 ? -15.472 -7.708 33.832 1.00 37.69 233 VAL A C 1
ATOM 1848 O O . VAL A 1 233 ? -16.222 -8.365 33.069 1.00 37.69 233 VAL A O 1
#

Sequence (233 aa):
MVLKLTLFEWKQTSIWNYILITVTTAVFATFALFIIGDGNVSRRWIALDTLYIVLGIAIQICRHPSFVQPTSQKGSDIHILMRKLPLKNKDILYSRYLNSTVLHLCVYTVFFLIILLFSTSFFDLVETNYLQVLLLLVCAGVFISSLYAAMESGVNIKPTALAAIGGLLSIPILILLNILYAITDGGVIVGLIRLTHYSPLFAIVLAMVVLLLSLLFWQSRTKKSMKRVDFHV

Secondary structure (DSSP, 8-state):
-HHHHHHHHHHHS-HHHHHHHHHHHHHHHHHHHHHHHSS-TTTHHHHHHHHHHHHHHHHHHHH-HHHHS----SS-HHHHHHHTSS--HHHHHHHHHHHHHHHHHHHHHHHHHHHHHH-HHHHHHHGGGHHHHHHHHHHHHHHHHHHHHTTSSS----HHHHHHHHHHHHHHHHHHHHHHHHHHSSHHHHHHHHHHHH-HHHHHHHHHHHHHHHHHHHHHHHHHHHTT-----

pLDDT: mean 80.22, std 13.4, range [32.06, 96.0]

Nearest PDB structures (foldseek):
  8wbx-assembly1_B  TM=6.444E-01  e=9.504E-01  Arabidopsis thaliana
  7k2t-assembly1_B  TM=4.264E-01  e=1.974E+00  Aquifex aeolicus VF5
  4tql-assembly2_B  TM=1.984E-01  e=8.911E+00  synthetic construct

Organism: Evansella cellulosilytica (strain ATCC 21833 / DSM 2522 / FERM P-1141 / JCM 9156 / N-4) (NCBI:txid649639)

Foldseek 3Di:
DLVVLLVVCVVPQDPQLVVQLVVLLVVLLVVLLVLLPPPPVQCSLLVNVVSLLVNLLSNLLSRWCCVVPNDPDFADPSLVVVVVDPDDPVSSLSSLLVNLLVSLLVSLLVSVVSCCVRPPSVCVLQVVQVVLLSLLSSLLSSLSSLLLSLVRQADRADSVRSVVVSVVVCVVVSVVQVVVCVVQSRTDSSVLSVVCVVPSVVSVVNSVVSNVNSSVSSVVSNVVNVVVPPPPD

Radius of gyration: 18.35 Å; Cα contacts (8 Å, |Δi|>4): 231; chains: 1; bounding box: 46×32×56 Å

Solvent-accessible surface area (backbone atoms only — not comparable to full-atom values): 12382 Å² total; per-residue (Å²): 108,37,67,62,50,31,53,49,51,59,74,69,50,58,67,66,43,58,51,49,43,50,51,51,44,53,55,52,35,52,51,44,46,53,39,69,68,40,88,51,77,81,58,27,40,51,53,43,45,51,50,56,53,48,49,34,52,50,51,50,53,51,65,36,47,58,76,78,48,83,58,95,66,80,45,47,70,64,60,59,53,54,67,76,43,100,61,58,71,67,46,57,54,50,16,52,49,50,50,52,44,54,53,38,44,52,51,43,46,52,34,50,49,52,39,48,75,75,28,67,77,56,31,71,71,34,66,94,47,44,67,45,36,49,50,30,54,25,26,51,44,35,27,59,25,31,65,54,52,28,60,58,40,42,52,86,62,56,69,69,55,48,51,49,52,50,57,58,61,41,47,64,54,54,52,50,40,52,56,44,21,78,75,56,80,35,17,57,64,48,42,53,41,53,48,26,74,76,32,51,68,56,27,50,53,49,24,53,51,39,44,51,50,26,52,53,50,30,51,56,41,29,55,59,25,49,69,71,54,64,73,79,122

Mean predicted aligned error: 7.21 Å